Protein AF-A0A1M5UI03-F1 (afdb_monomer_lite)

pLDDT: mean 79.77, std 19.02, range [34.47, 97.5]

Sequence (204 aa):
MSVRKEIFGHLNEADQPGLLEVLQATGCNTVTHFERERIFEAIYEAARLNSRTTVSRMRCSDFLRMALPGGIPQKLDQTRALVEEGTPFSSLPTLDFSHDGQGKATVTSHEGRHRAKALIERYGDDAEMLVNVTSVSGGNGGAIRFDRQYDGSFDDLATRGQVLPTLLISQDGSERMRMPDSYLYPFLSKALQQEQEGRGPTLH

Structure (mmCIF, N/CA/C/O backbone):
data_AF-A0A1M5UI03-F1
#
_entry.id   AF-A0A1M5UI03-F1
#
loop_
_atom_site.group_PDB
_atom_site.id
_atom_site.type_symbol
_atom_site.label_atom_id
_atom_site.label_alt_id
_atom_site.label_comp_id
_atom_site.label_asym_id
_atom_site.label_entity_id
_atom_site.label_seq_id
_atom_site.pdbx_PDB_ins_code
_atom_site.Cartn_x
_atom_site.Cartn_y
_atom_site.Cartn_z
_atom_site.occupancy
_atom_site.B_iso_or_equiv
_atom_site.auth_seq_id
_atom_site.auth_comp_id
_atom_site.auth_asym_id
_atom_site.auth_atom_id
_atom_site.pdbx_PDB_model_num
ATOM 1 N N . MET A 1 1 ? 12.375 26.546 -14.711 1.00 39.91 1 MET A N 1
ATOM 2 C CA . MET A 1 1 ? 12.422 25.972 -13.345 1.00 39.91 1 MET A CA 1
ATOM 3 C C . MET A 1 1 ? 12.113 24.488 -13.469 1.00 39.91 1 MET A C 1
ATOM 5 O O . MET A 1 1 ? 11.375 24.135 -14.371 1.00 39.91 1 MET A O 1
ATOM 9 N N . SER A 1 2 ? 12.728 23.620 -12.663 1.00 40.69 2 SER A N 1
ATOM 10 C CA . SER A 1 2 ? 12.421 22.179 -12.686 1.00 40.69 2 SER A CA 1
ATOM 11 C C . SER A 1 2 ? 11.019 21.995 -12.081 1.00 40.69 2 SER A C 1
ATOM 13 O O . SER A 1 2 ? 10.786 22.534 -11.007 1.00 40.69 2 SER A O 1
ATOM 15 N N . VAL A 1 3 ? 10.111 21.266 -12.724 1.00 41.78 3 VAL A N 1
ATOM 16 C CA . VAL A 1 3 ? 8.849 20.753 -12.165 1.00 41.78 3 VAL A CA 1
ATOM 17 C C . VAL A 1 3 ? 9.079 20.001 -10.851 1.00 41.78 3 VAL A C 1
ATOM 19 O O . VAL A 1 3 ? 8.271 20.095 -9.935 1.00 41.78 3 VAL A O 1
ATOM 22 N N . ARG A 1 4 ? 10.240 19.357 -10.660 1.00 43.38 4 ARG A N 1
ATOM 23 C CA . ARG A 1 4 ? 10.652 18.904 -9.318 1.00 43.38 4 ARG A CA 1
ATOM 24 C C . ARG A 1 4 ? 10.762 20.045 -8.315 1.00 43.38 4 ARG A C 1
ATOM 26 O O . ARG A 1 4 ? 10.389 19.881 -7.170 1.00 43.38 4 ARG A O 1
ATOM 33 N N . LYS A 1 5 ? 11.262 21.206 -8.714 1.00 42.91 5 LYS A N 1
ATOM 34 C CA . LYS A 1 5 ? 11.319 22.400 -7.864 1.00 42.91 5 LYS A CA 1
ATOM 35 C C . LYS A 1 5 ? 9.944 23.044 -7.661 1.00 42.91 5 LYS A C 1
ATOM 37 O O . LYS A 1 5 ? 9.808 23.761 -6.690 1.00 42.91 5 LYS A O 1
ATOM 42 N N . GLU A 1 6 ? 8.945 22.787 -8.504 1.00 44.25 6 GLU A N 1
ATOM 43 C CA . GLU A 1 6 ? 7.544 23.146 -8.218 1.00 44.25 6 GLU A CA 1
ATOM 44 C C . GLU A 1 6 ? 6.922 22.135 -7.250 1.00 44.25 6 GLU A C 1
ATOM 46 O O . GLU A 1 6 ? 6.530 22.509 -6.155 1.00 44.25 6 GLU A O 1
ATOM 51 N N . ILE A 1 7 ? 6.948 20.835 -7.558 1.00 47.72 7 ILE A N 1
ATOM 52 C CA . ILE A 1 7 ? 6.379 19.786 -6.694 1.00 47.72 7 ILE A CA 1
ATOM 53 C C . ILE A 1 7 ? 7.055 19.762 -5.315 1.00 47.72 7 ILE A C 1
ATOM 55 O O . ILE A 1 7 ? 6.369 19.694 -4.305 1.00 47.72 7 ILE A O 1
ATOM 59 N N . PHE A 1 8 ? 8.387 19.863 -5.250 1.00 46.44 8 PHE A N 1
ATOM 60 C CA . PHE A 1 8 ? 9.139 19.884 -3.991 1.00 46.44 8 PHE A CA 1
ATOM 61 C C . PHE A 1 8 ? 9.354 21.289 -3.418 1.00 46.44 8 PHE A C 1
ATOM 63 O O . PHE A 1 8 ? 9.527 21.416 -2.210 1.00 46.44 8 PHE A O 1
ATOM 70 N N . GLY A 1 9 ? 9.327 22.347 -4.233 1.00 42.22 9 GLY A N 1
ATOM 71 C CA . GLY A 1 9 ? 9.344 23.726 -3.724 1.00 42.22 9 GLY A CA 1
ATOM 72 C C . GLY A 1 9 ? 8.010 24.152 -3.121 1.00 42.22 9 GLY A C 1
ATOM 73 O O . GLY A 1 9 ? 7.998 25.082 -2.333 1.00 42.22 9 GLY A O 1
ATOM 74 N N . HIS A 1 10 ? 6.920 23.438 -3.418 1.00 43.34 10 HIS A N 1
ATOM 75 C CA . HIS A 1 10 ? 5.656 23.519 -2.680 1.00 43.34 10 HIS A CA 1
ATOM 76 C C . HIS A 1 10 ? 5.600 22.596 -1.449 1.00 43.34 10 HIS A C 1
ATOM 78 O O . HIS A 1 10 ? 4.655 22.691 -0.674 1.00 43.34 10 HIS A O 1
ATOM 84 N N . LEU A 1 11 ? 6.579 21.700 -1.252 1.00 44.75 11 LEU A N 1
ATOM 85 C CA . LEU A 1 11 ? 6.665 20.826 -0.068 1.00 44.75 11 LEU A CA 1
ATOM 86 C C . LEU A 1 11 ? 7.586 21.382 1.027 1.00 44.75 11 LEU A C 1
ATOM 88 O O . LEU A 1 11 ? 7.520 20.918 2.162 1.00 44.75 11 LEU A O 1
ATOM 92 N N . ASN A 1 12 ? 8.419 22.373 0.706 1.00 43.78 12 ASN A N 1
ATOM 93 C CA . ASN A 1 12 ? 9.138 23.170 1.692 1.00 43.78 12 ASN A CA 1
ATOM 94 C C . ASN A 1 12 ? 8.397 24.493 1.910 1.00 43.78 12 ASN A C 1
ATOM 96 O O . ASN A 1 12 ? 8.021 25.143 0.945 1.00 43.78 12 ASN A O 1
ATOM 100 N N . GLU A 1 13 ? 8.287 24.885 3.180 1.00 38.09 13 GLU A N 1
ATOM 101 C CA . GLU A 1 13 ? 7.736 26.149 3.698 1.00 38.09 13 GLU A CA 1
ATOM 102 C C . GLU A 1 13 ? 6.227 26.154 3.991 1.00 38.09 13 GLU A C 1
ATOM 104 O O . GLU A 1 13 ? 5.396 26.532 3.178 1.00 38.09 13 GLU A O 1
ATOM 109 N N . ALA A 1 14 ? 5.918 25.752 5.229 1.00 36.31 14 ALA A N 1
ATOM 110 C CA . ALA A 1 14 ? 5.079 26.460 6.207 1.00 36.31 14 ALA A CA 1
ATOM 111 C C . ALA A 1 14 ? 3.620 26.865 5.887 1.00 36.31 14 ALA A C 1
ATOM 113 O O . ALA A 1 14 ? 2.916 27.196 6.831 1.00 36.31 14 ALA A O 1
ATOM 114 N N . ASP A 1 15 ? 3.119 26.764 4.657 1.00 44.75 15 ASP A N 1
ATOM 115 C CA . ASP A 1 15 ? 1.736 27.102 4.298 1.00 44.75 15 ASP A CA 1
ATOM 116 C C . ASP A 1 15 ? 1.280 26.312 3.059 1.00 44.75 15 ASP A C 1
ATOM 118 O O . ASP A 1 15 ? 1.482 26.718 1.917 1.00 44.75 15 ASP A O 1
ATOM 122 N N . GLN A 1 16 ? 0.620 25.168 3.263 1.00 44.94 16 GLN A N 1
ATOM 123 C CA . GLN A 1 16 ? -0.150 24.509 2.199 1.00 44.94 16 GLN A CA 1
ATOM 124 C C . GLN A 1 16 ? -1.453 23.921 2.763 1.00 44.94 16 GLN A C 1
ATOM 126 O O . GLN A 1 16 ? -1.442 22.837 3.359 1.00 44.94 16 GLN A O 1
ATOM 131 N N . PRO A 1 17 ? -2.591 24.589 2.528 1.00 40.88 17 PRO A N 1
ATOM 132 C CA . PRO A 1 17 ? -3.921 23.982 2.573 1.00 40.88 17 PRO A CA 1
ATOM 133 C C . PRO A 1 17 ? -4.128 22.886 1.498 1.00 40.88 17 PRO A C 1
ATOM 135 O O . PRO A 1 17 ? -4.922 21.976 1.693 1.00 40.88 17 PRO A O 1
ATOM 138 N N . GLY A 1 18 ? -3.345 22.853 0.410 1.00 46.44 18 GLY A N 1
ATOM 139 C CA . GLY A 1 18 ? -3.709 22.107 -0.805 1.00 46.44 18 GLY A CA 1
ATOM 140 C C . GLY A 1 18 ? -3.628 20.571 -0.785 1.00 46.44 18 GLY A C 1
ATOM 141 O O . GLY A 1 18 ? -4.500 19.928 -1.352 1.00 46.44 18 GLY A O 1
ATOM 142 N N . LEU A 1 19 ? -2.620 19.926 -0.182 1.00 51.31 19 LEU A N 1
ATOM 143 C CA . LEU A 1 19 ? -2.462 18.464 -0.350 1.00 51.31 19 LEU A CA 1
ATOM 144 C C . LEU A 1 19 ? -3.449 17.654 0.501 1.00 51.31 19 LEU A C 1
ATOM 146 O O . LEU A 1 19 ? -4.006 16.668 0.026 1.00 51.31 19 LEU A O 1
ATOM 150 N N . LEU A 1 20 ? -3.685 18.082 1.745 1.00 52.19 20 LEU A N 1
ATOM 151 C CA . LEU A 1 20 ? -4.685 17.454 2.610 1.00 52.19 20 LEU A CA 1
ATOM 152 C C . LEU A 1 20 ? -6.095 17.721 2.066 1.00 52.19 20 LEU A C 1
ATOM 154 O O . LEU A 1 20 ? -6.899 16.798 2.035 1.00 52.19 20 LEU A O 1
ATOM 158 N N . GLU A 1 21 ? -6.357 18.928 1.549 1.00 55.50 21 GLU A N 1
ATOM 159 C CA . GLU A 1 21 ? -7.601 19.253 0.844 1.00 55.50 21 GLU A CA 1
ATOM 160 C C . GLU A 1 21 ? -7.758 18.444 -0.444 1.00 55.50 21 GLU A C 1
ATOM 162 O O . GLU A 1 21 ? -8.851 17.972 -0.702 1.00 55.50 21 GLU A O 1
ATOM 167 N N . VAL A 1 22 ? -6.698 18.186 -1.219 1.00 52.53 22 VAL A N 1
ATOM 168 C CA . VAL A 1 22 ? -6.747 17.291 -2.392 1.00 52.53 22 VAL A CA 1
ATOM 169 C C . VAL A 1 22 ? -7.015 15.844 -1.970 1.00 52.53 22 VAL A C 1
ATOM 171 O O . VAL A 1 22 ? -7.795 15.155 -2.621 1.00 52.53 22 VAL A O 1
ATOM 174 N N . LEU A 1 23 ? -6.420 15.364 -0.876 1.00 54.69 23 LEU A N 1
ATOM 175 C CA . LEU A 1 23 ? -6.654 14.011 -0.350 1.00 54.69 23 LEU A CA 1
ATOM 176 C C . LEU A 1 23 ? -8.059 13.842 0.250 1.00 54.69 23 LEU A C 1
ATOM 178 O O . LEU A 1 23 ? -8.673 12.784 0.115 1.00 54.69 23 LEU A O 1
ATOM 182 N N . GLN A 1 24 ? -8.585 14.886 0.887 1.00 58.16 24 GLN A N 1
ATOM 183 C CA . GLN A 1 24 ? -9.964 14.938 1.366 1.00 58.16 24 GLN A CA 1
ATOM 184 C C . GLN A 1 24 ? -10.947 15.100 0.199 1.00 58.16 24 GLN A C 1
ATOM 186 O O . GLN A 1 24 ? -11.972 14.424 0.171 1.00 58.16 24 GLN A O 1
ATOM 191 N N . ALA A 1 25 ? -10.613 15.917 -0.804 1.00 50.41 25 ALA A N 1
ATOM 192 C CA . ALA A 1 25 ? -11.423 16.158 -1.997 1.00 50.41 25 ALA A CA 1
ATOM 193 C C . ALA A 1 25 ? -11.484 14.945 -2.926 1.00 50.41 25 ALA A C 1
ATOM 195 O O . ALA A 1 25 ? -12.463 14.796 -3.654 1.00 50.41 25 ALA A O 1
ATOM 196 N N . THR A 1 26 ? -10.500 14.038 -2.887 1.00 51.81 26 THR A N 1
ATOM 197 C CA . THR A 1 26 ? -10.654 12.745 -3.562 1.00 51.81 26 THR A CA 1
ATOM 198 C C . THR A 1 26 ? -11.586 11.797 -2.812 1.00 51.81 26 THR A C 1
ATOM 200 O O . THR A 1 26 ? -12.022 10.811 -3.401 1.00 51.81 26 THR A O 1
ATOM 203 N N . GLY A 1 27 ? -11.974 12.088 -1.567 1.00 59.12 27 GLY A N 1
ATOM 204 C CA . GLY A 1 27 ? -12.987 11.335 -0.822 1.00 59.12 27 GLY A CA 1
ATOM 205 C C . GLY A 1 27 ? -12.440 10.176 0.012 1.00 59.12 27 GLY A C 1
ATOM 206 O O . GLY A 1 27 ? -13.202 9.274 0.347 1.00 59.12 27 GLY A O 1
ATOM 207 N N . CYS A 1 28 ? -11.140 10.163 0.334 1.00 68.25 28 CYS A N 1
ATOM 208 C CA . CYS A 1 28 ? -10.568 9.177 1.256 1.00 68.25 28 CYS A CA 1
ATOM 209 C C . CYS A 1 28 ? -11.038 9.485 2.688 1.00 68.25 28 CYS A C 1
ATOM 211 O O . CYS A 1 28 ? -10.446 10.300 3.399 1.00 68.25 28 CYS A O 1
ATOM 213 N N . ASN A 1 29 ? -12.145 8.864 3.093 1.00 69.69 29 ASN A N 1
ATOM 214 C CA . ASN A 1 29 ? -12.862 9.167 4.333 1.00 69.69 29 ASN A CA 1
ATOM 215 C C . ASN A 1 29 ? -12.065 8.880 5.616 1.00 69.69 29 ASN A C 1
ATOM 217 O O . ASN A 1 29 ? -12.398 9.442 6.657 1.00 69.69 29 ASN A O 1
ATOM 221 N N . THR A 1 30 ? -11.005 8.066 5.561 1.00 82.81 30 THR A N 1
ATOM 222 C C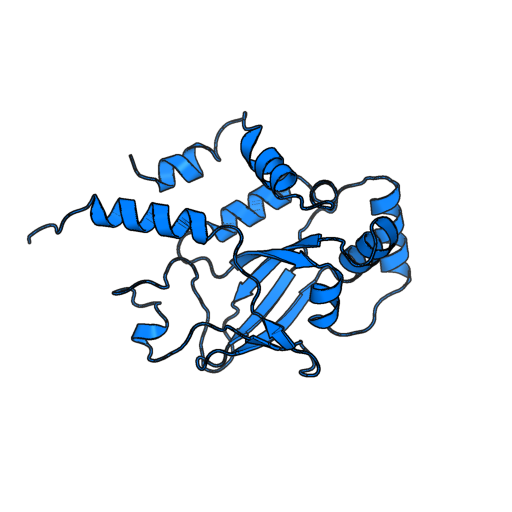A . THR A 1 30 ? -10.179 7.766 6.740 1.00 82.81 30 THR A CA 1
ATOM 223 C C . THR A 1 30 ? -8.852 8.520 6.781 1.00 82.81 30 THR A C 1
ATOM 225 O O . THR A 1 30 ? -8.050 8.257 7.674 1.00 82.81 30 THR A O 1
ATOM 228 N N . VAL A 1 31 ? -8.570 9.436 5.846 1.00 81.44 31 VAL A N 1
ATOM 229 C CA . VAL A 1 31 ? -7.261 10.118 5.793 1.00 81.44 31 VAL A CA 1
ATOM 230 C C . VAL A 1 31 ? -6.943 10.886 7.081 1.00 81.44 31 VAL A C 1
ATOM 232 O O . VAL A 1 31 ? -5.789 10.966 7.484 1.00 81.44 31 VAL A O 1
ATOM 235 N N . THR A 1 32 ? -7.967 11.382 7.778 1.00 84.88 32 THR A N 1
ATOM 236 C CA . THR A 1 32 ? -7.831 12.105 9.051 1.00 84.88 32 THR A CA 1
ATOM 237 C C . THR A 1 32 ? -7.414 11.217 10.224 1.00 84.88 32 THR A C 1
ATOM 239 O O . THR A 1 32 ? -7.044 11.741 11.267 1.00 84.88 32 THR A O 1
ATOM 242 N N . HIS A 1 33 ? -7.456 9.889 10.068 1.00 90.88 33 HIS A N 1
ATOM 243 C CA . HIS A 1 33 ? -6.962 8.933 11.066 1.00 90.88 33 HIS A CA 1
ATOM 244 C C . HIS A 1 33 ? -5.456 8.715 10.989 1.00 90.88 33 HIS A C 1
ATOM 246 O O . HIS A 1 33 ? -4.938 7.864 11.697 1.00 90.88 33 HIS A O 1
ATOM 252 N N . PHE A 1 34 ? -4.731 9.445 10.148 1.00 91.44 34 PHE A N 1
ATOM 253 C CA . PHE A 1 34 ? -3.278 9.358 10.061 1.00 91.44 34 PHE A CA 1
ATOM 254 C C . PHE A 1 34 ? -2.662 10.716 10.371 1.00 91.44 34 PHE A C 1
ATOM 256 O O . PHE A 1 34 ? -3.178 11.750 9.944 1.00 91.44 34 PHE A O 1
ATOM 263 N N . GLU A 1 35 ? -1.557 10.710 11.116 1.00 90.38 35 GLU A N 1
ATOM 264 C CA . GLU A 1 35 ? -0.769 11.914 11.371 1.00 90.38 35 GLU A CA 1
ATOM 265 C C . GLU A 1 35 ? -0.434 12.606 10.045 1.00 90.38 35 GLU A C 1
ATOM 267 O O . GLU A 1 35 ? 0.031 11.982 9.082 1.00 90.38 35 GLU A O 1
ATOM 272 N N . ARG A 1 36 ? -0.661 13.921 10.000 1.00 83.06 36 ARG A N 1
ATOM 273 C CA . ARG A 1 36 ? -0.454 14.721 8.793 1.00 83.06 36 ARG A CA 1
ATOM 274 C C . ARG A 1 36 ? 0.999 14.639 8.328 1.00 83.06 36 ARG A C 1
ATOM 276 O O . ARG A 1 36 ? 1.231 14.473 7.131 1.00 83.06 36 ARG A O 1
ATOM 283 N N . GLU A 1 37 ? 1.963 14.694 9.250 1.00 82.50 37 GLU A N 1
ATOM 284 C CA . GLU A 1 37 ? 3.385 14.548 8.924 1.00 82.50 37 GLU A CA 1
ATOM 285 C C . GLU A 1 37 ? 3.675 13.209 8.238 1.00 82.50 37 GLU A C 1
ATOM 287 O O . GLU A 1 37 ? 4.413 13.172 7.260 1.00 82.50 37 GLU A O 1
ATOM 292 N N . ARG A 1 38 ? 3.035 12.116 8.670 1.00 87.19 38 ARG A N 1
ATOM 293 C CA . ARG A 1 38 ? 3.262 10.770 8.112 1.00 87.19 38 ARG A CA 1
ATOM 294 C C . ARG A 1 38 ? 2.735 10.619 6.699 1.00 87.19 38 ARG A C 1
ATOM 296 O O . ARG A 1 38 ? 3.353 9.942 5.879 1.00 87.19 38 ARG A O 1
ATOM 303 N N . ILE A 1 39 ? 1.619 11.273 6.396 1.00 84.75 39 ILE A N 1
ATOM 304 C CA . ILE A 1 39 ? 1.106 11.354 5.027 1.00 84.75 39 ILE A CA 1
ATOM 305 C C . ILE A 1 39 ? 2.106 12.106 4.142 1.00 84.75 39 ILE A C 1
ATOM 307 O O . ILE A 1 39 ? 2.427 11.641 3.048 1.00 84.75 39 ILE A O 1
ATOM 311 N N . PHE A 1 40 ? 2.630 13.241 4.613 1.00 79.06 40 PHE A N 1
ATOM 312 C CA . PHE A 1 40 ? 3.622 14.010 3.862 1.00 79.06 40 PHE A CA 1
ATOM 313 C C . PHE A 1 40 ? 4.924 13.243 3.655 1.00 79.06 40 PHE A C 1
ATOM 315 O O . PHE A 1 40 ? 5.422 13.216 2.534 1.00 79.06 40 PHE A O 1
ATOM 322 N N . GLU A 1 41 ? 5.447 12.590 4.690 1.00 83.56 41 GLU A N 1
ATOM 323 C CA . GLU A 1 41 ? 6.639 11.745 4.596 1.00 83.56 41 GLU A CA 1
ATOM 324 C C . GLU A 1 41 ? 6.450 10.641 3.551 1.00 83.56 41 GLU A C 1
ATOM 326 O O . GLU A 1 41 ? 7.300 10.462 2.682 1.00 83.56 41 GLU A O 1
ATOM 331 N N . ALA A 1 42 ? 5.310 9.947 3.571 1.00 87.75 42 ALA A N 1
ATOM 332 C CA . ALA A 1 42 ? 5.004 8.899 2.602 1.00 87.75 42 ALA A CA 1
ATOM 333 C C . ALA A 1 42 ? 4.956 9.424 1.161 1.00 87.75 42 ALA A C 1
ATOM 335 O O . ALA A 1 42 ? 5.513 8.812 0.247 1.00 87.75 42 ALA A O 1
ATOM 336 N N . ILE A 1 43 ? 4.319 10.577 0.952 1.00 82.75 43 ILE A N 1
ATOM 337 C CA . ILE A 1 43 ? 4.235 11.213 -0.365 1.00 82.75 43 ILE A CA 1
ATOM 338 C C . ILE A 1 43 ? 5.610 11.685 -0.831 1.00 82.75 43 ILE A C 1
ATOM 340 O O . ILE A 1 43 ? 5.977 11.464 -1.987 1.00 82.75 43 ILE A O 1
ATOM 344 N N . TYR A 1 44 ? 6.382 12.293 0.067 1.00 79.50 44 TYR A N 1
ATOM 345 C CA . TYR A 1 44 ? 7.739 12.736 -0.206 1.00 79.50 44 TYR A CA 1
ATOM 346 C C . TYR A 1 44 ? 8.617 11.558 -0.631 1.00 79.50 44 TYR A C 1
ATOM 348 O O . TYR A 1 44 ? 9.221 11.613 -1.701 1.00 79.50 44 TYR A O 1
ATOM 356 N N . GLU A 1 45 ? 8.633 10.470 0.143 1.00 83.75 45 GLU A N 1
ATOM 357 C CA . GLU A 1 45 ? 9.408 9.259 -0.150 1.00 83.75 45 GLU A CA 1
ATOM 358 C C . GLU A 1 45 ? 8.982 8.591 -1.463 1.00 83.75 45 GLU A C 1
ATOM 360 O O . GLU A 1 45 ? 9.831 8.181 -2.260 1.00 83.75 45 GLU A O 1
ATOM 365 N N . ALA A 1 46 ? 7.684 8.538 -1.757 1.00 85.19 46 ALA A N 1
ATOM 366 C CA . ALA A 1 46 ? 7.189 8.022 -3.031 1.00 85.19 46 ALA A CA 1
ATOM 367 C C . ALA A 1 46 ? 7.583 8.899 -4.236 1.00 85.19 46 ALA A C 1
ATOM 369 O O . ALA A 1 46 ? 7.781 8.394 -5.344 1.00 85.19 46 ALA A O 1
ATOM 370 N N . ALA A 1 47 ? 7.737 10.208 -4.031 1.00 77.25 47 ALA A N 1
ATOM 371 C CA . ALA A 1 47 ? 8.169 11.142 -5.066 1.00 77.25 47 ALA A CA 1
ATOM 372 C C . ALA A 1 47 ? 9.697 11.166 -5.274 1.00 77.25 47 ALA A C 1
ATOM 374 O O . ALA A 1 47 ? 10.174 11.760 -6.250 1.00 77.25 47 ALA A O 1
ATOM 375 N N . ARG A 1 48 ? 10.487 10.545 -4.384 1.00 79.19 48 ARG A N 1
ATOM 376 C CA . ARG A 1 48 ? 11.952 10.525 -4.509 1.00 79.19 48 ARG A CA 1
ATOM 377 C C . ARG A 1 48 ? 12.403 9.809 -5.777 1.00 79.19 48 ARG A C 1
ATOM 379 O O . ARG A 1 48 ? 11.801 8.849 -6.251 1.00 79.19 48 ARG A O 1
ATOM 386 N N . LEU A 1 49 ? 13.540 10.274 -6.289 1.00 77.19 49 LEU A N 1
ATOM 387 C CA . LEU A 1 49 ? 14.259 9.621 -7.375 1.00 77.19 49 LEU A CA 1
ATOM 388 C C . LEU A 1 49 ? 14.541 8.158 -7.051 1.00 77.19 49 LEU A C 1
ATOM 390 O O . LEU A 1 49 ? 15.102 7.863 -5.994 1.00 77.19 49 LEU A O 1
ATOM 394 N N . ASN A 1 50 ? 14.268 7.277 -8.010 1.00 82.12 50 ASN A N 1
ATOM 395 C CA . ASN A 1 50 ? 14.485 5.838 -7.890 1.00 82.12 50 ASN A CA 1
ATOM 396 C C . ASN A 1 50 ? 13.685 5.201 -6.740 1.00 82.12 50 ASN A C 1
ATOM 398 O O . ASN A 1 50 ? 14.111 4.170 -6.204 1.00 82.12 50 ASN A O 1
ATOM 402 N N . SER A 1 51 ? 12.564 5.811 -6.337 1.00 87.56 51 SER A N 1
ATOM 403 C CA . SER A 1 51 ? 11.741 5.269 -5.263 1.00 87.56 51 SER A CA 1
ATOM 404 C C . SER A 1 51 ? 11.134 3.934 -5.677 1.00 87.56 51 SER A C 1
ATOM 406 O O . SER A 1 51 ? 10.641 3.743 -6.794 1.00 87.56 51 SER A O 1
ATOM 408 N N . ARG A 1 52 ? 11.198 2.988 -4.745 1.00 92.19 52 ARG A N 1
ATOM 409 C CA . ARG A 1 52 ? 10.561 1.673 -4.853 1.00 92.19 52 ARG A CA 1
ATOM 410 C C . ARG A 1 52 ? 9.210 1.630 -4.163 1.00 92.19 52 ARG A C 1
ATOM 412 O O . ARG A 1 52 ? 8.559 0.591 -4.167 1.00 92.19 52 ARG A O 1
ATOM 419 N N . THR A 1 53 ? 8.813 2.735 -3.552 1.00 92.69 53 THR A N 1
ATOM 420 C CA . THR A 1 53 ? 7.575 2.853 -2.803 1.00 92.69 53 THR A CA 1
ATOM 421 C C . THR A 1 53 ? 6.672 3.828 -3.519 1.00 92.69 53 THR A C 1
ATOM 423 O O . THR A 1 53 ? 7.110 4.834 -4.071 1.00 92.69 53 THR A O 1
ATOM 426 N N . THR A 1 54 ? 5.387 3.528 -3.497 1.00 91.00 54 THR A N 1
ATOM 427 C CA . THR A 1 54 ? 4.348 4.454 -3.901 1.00 91.00 54 THR A CA 1
ATOM 428 C C . THR A 1 54 ? 3.275 4.544 -2.835 1.00 91.00 54 THR A C 1
ATOM 430 O O . THR A 1 54 ? 3.176 3.671 -1.978 1.00 91.00 54 THR A O 1
ATOM 433 N N . VAL A 1 55 ? 2.448 5.581 -2.906 1.00 90.56 55 VAL A N 1
ATOM 434 C CA . VAL A 1 55 ? 1.244 5.686 -2.084 1.00 90.56 55 VAL A CA 1
ATOM 435 C C . VAL A 1 55 ? 0.056 5.329 -2.960 1.00 90.56 55 VAL A C 1
ATOM 437 O O . VAL A 1 55 ? -0.120 5.908 -4.032 1.00 90.56 55 VAL A O 1
ATOM 440 N N . SER A 1 56 ? -0.745 4.368 -2.517 1.00 91.00 56 SER A N 1
ATOM 441 C CA . SER A 1 56 ? -1.991 3.975 -3.176 1.00 91.00 56 SER A CA 1
ATOM 442 C C . SER A 1 56 ? -3.165 4.205 -2.240 1.00 91.00 56 SER A C 1
ATOM 444 O O . SER A 1 56 ? -3.036 4.058 -1.026 1.00 91.00 56 SER A O 1
ATOM 446 N N . ARG A 1 57 ? -4.327 4.527 -2.802 1.00 89.94 57 ARG A N 1
ATOM 447 C CA . ARG A 1 57 ? -5.593 4.461 -2.071 1.00 89.94 57 ARG A CA 1
ATOM 448 C C . ARG A 1 57 ? -6.180 3.069 -2.243 1.00 89.94 57 ARG A C 1
ATOM 450 O O . ARG A 1 57 ? -6.205 2.550 -3.356 1.00 89.94 57 ARG A O 1
ATOM 457 N N . MET A 1 58 ? -6.629 2.468 -1.150 1.00 91.75 58 MET A N 1
ATOM 458 C CA . MET A 1 58 ? -7.136 1.101 -1.148 1.00 91.75 58 MET A CA 1
ATOM 459 C C . MET A 1 58 ? -8.297 0.966 -0.166 1.00 91.75 58 MET A C 1
ATOM 461 O O . MET A 1 58 ? -8.249 1.525 0.933 1.00 91.75 58 MET A O 1
ATOM 465 N N . ARG A 1 59 ? -9.317 0.182 -0.531 1.00 94.38 59 ARG A N 1
ATOM 466 C CA . ARG A 1 59 ? -10.350 -0.241 0.420 1.00 94.38 59 ARG A CA 1
ATOM 467 C C . ARG A 1 59 ? -9.707 -1.043 1.543 1.00 94.38 59 ARG A C 1
ATOM 469 O O . ARG A 1 59 ? -8.866 -1.909 1.301 1.00 94.38 59 ARG A O 1
ATOM 476 N N . CYS A 1 60 ? -10.131 -0.799 2.774 1.00 95.88 60 CYS A N 1
ATOM 477 C CA . CYS A 1 60 ? -9.650 -1.542 3.933 1.00 95.88 60 CYS A CA 1
ATOM 478 C C . CYS A 1 60 ? -9.907 -3.048 3.761 1.00 95.88 60 CYS A C 1
ATOM 480 O O . CYS A 1 60 ? -9.055 -3.860 4.110 1.00 95.88 60 CYS A O 1
ATOM 482 N N . SER A 1 61 ? -11.041 -3.426 3.166 1.00 95.88 61 SER A N 1
ATOM 483 C CA . SER A 1 61 ? -11.392 -4.815 2.852 1.00 95.88 61 SER A CA 1
ATOM 484 C C . SER A 1 61 ? -10.442 -5.453 1.829 1.00 95.88 61 SER A C 1
ATOM 486 O O . SER A 1 61 ? -9.981 -6.573 2.050 1.00 95.88 61 SER A O 1
ATOM 488 N N . ASP A 1 62 ? -10.061 -4.736 0.768 1.00 96.56 62 ASP A N 1
ATOM 489 C CA . ASP A 1 62 ? -9.076 -5.214 -0.215 1.00 96.56 62 ASP A CA 1
ATOM 490 C C . ASP A 1 62 ? -7.686 -5.391 0.409 1.00 96.56 62 ASP A C 1
ATOM 492 O O . ASP A 1 62 ? -7.033 -6.415 0.198 1.00 96.56 62 ASP A O 1
ATOM 496 N N . PHE A 1 63 ? -7.260 -4.451 1.259 1.00 97.00 63 PHE A N 1
ATOM 497 C CA . PHE A 1 63 ? -6.016 -4.591 2.019 1.00 97.00 63 PHE A CA 1
ATOM 498 C C . PHE A 1 63 ? -6.032 -5.852 2.893 1.00 97.00 63 PHE A C 1
ATOM 500 O O . PHE A 1 63 ? -5.068 -6.619 2.910 1.00 97.00 63 PHE A O 1
ATOM 507 N N . LEU A 1 64 ? -7.137 -6.092 3.608 1.00 96.56 64 LEU A N 1
ATOM 508 C CA . LEU A 1 64 ? -7.284 -7.266 4.469 1.00 96.56 64 LEU A CA 1
ATOM 509 C C . LEU A 1 64 ? -7.267 -8.582 3.687 1.00 96.56 64 LEU A C 1
ATOM 511 O O . LEU A 1 64 ? -6.753 -9.561 4.221 1.00 96.56 64 LEU A O 1
ATOM 515 N N . ARG A 1 65 ? -7.779 -8.610 2.449 1.00 95.81 65 ARG A N 1
ATOM 516 C CA . ARG A 1 65 ? -7.694 -9.786 1.560 1.00 95.81 65 ARG A CA 1
ATOM 517 C C . ARG A 1 65 ? -6.261 -10.097 1.132 1.00 95.81 65 ARG A C 1
ATOM 519 O O . ARG A 1 65 ? -5.935 -11.252 0.885 1.00 95.81 65 ARG A O 1
ATOM 526 N N . MET A 1 66 ? -5.414 -9.077 1.010 1.00 97.12 66 MET A N 1
ATOM 527 C CA . MET A 1 66 ? -4.013 -9.221 0.595 1.00 97.12 66 MET A CA 1
ATOM 528 C C . MET A 1 66 ? -3.066 -9.592 1.737 1.00 97.12 66 MET A C 1
ATOM 530 O O . MET A 1 66 ? -2.041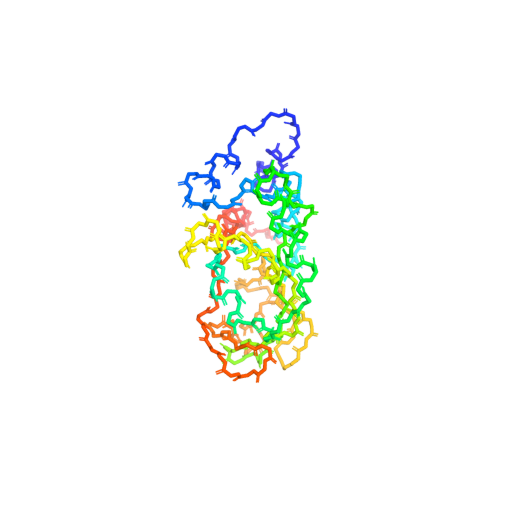 -10.243 1.508 1.00 97.12 66 MET A O 1
ATOM 534 N N . ALA A 1 67 ? -3.417 -9.199 2.957 1.00 93.75 67 ALA A N 1
ATOM 535 C CA . ALA A 1 67 ? -2.710 -9.536 4.183 1.00 93.75 67 ALA A CA 1
ATOM 536 C C . ALA A 1 67 ? -2.942 -10.995 4.618 1.00 93.75 67 ALA A C 1
ATOM 538 O O . ALA A 1 67 ? -3.987 -11.581 4.347 1.00 93.75 67 ALA A O 1
ATOM 539 N N . LEU A 1 68 ? -2.003 -11.570 5.380 1.00 91.00 68 LEU A N 1
ATOM 540 C CA . LEU A 1 68 ? -2.255 -12.857 6.039 1.00 91.00 68 LEU A CA 1
ATOM 541 C C . LEU A 1 68 ? -3.416 -12.748 7.044 1.00 91.00 68 LEU A C 1
ATOM 543 O O . LEU A 1 68 ? -3.492 -11.778 7.820 1.00 91.00 68 LEU A O 1
ATOM 547 N N . PRO A 1 69 ? -4.278 -13.778 7.112 1.00 84.88 69 PRO A N 1
ATOM 548 C CA . PRO A 1 69 ? -5.373 -13.811 8.065 1.00 84.88 69 PRO A CA 1
ATOM 549 C C . PRO A 1 69 ? -4.873 -13.827 9.518 1.00 84.88 69 PRO A C 1
ATOM 551 O O . PRO A 1 69 ? -3.742 -14.196 9.833 1.00 84.88 69 PRO A O 1
ATOM 554 N N . GLY A 1 70 ? -5.758 -13.429 10.436 1.00 85.44 70 GLY A N 1
ATOM 555 C CA . GLY A 1 70 ? -5.554 -13.555 11.882 1.00 85.44 70 GLY A CA 1
ATOM 556 C C . GLY A 1 70 ? -5.559 -12.233 12.646 1.00 85.44 70 GLY A C 1
ATOM 557 O O . GLY A 1 70 ? -6.115 -11.220 12.201 1.00 85.44 70 GLY A O 1
ATOM 558 N N . GLY A 1 71 ? -4.963 -12.260 13.839 1.00 83.56 71 GLY A N 1
ATOM 559 C CA . GLY A 1 71 ? -4.616 -11.079 14.615 1.00 83.56 71 GLY A CA 1
ATOM 560 C C . GLY A 1 71 ? -4.627 -11.229 16.120 1.00 83.56 71 GLY A C 1
ATOM 561 O O . GLY A 1 71 ? -5.081 -12.226 16.656 1.00 83.56 71 GLY A O 1
ATOM 562 N N . ILE A 1 72 ? -4.073 -10.214 16.783 1.00 88.75 72 ILE A N 1
ATOM 563 C CA . ILE A 1 72 ? -3.993 -10.141 18.243 1.00 88.75 72 ILE A CA 1
ATOM 564 C C . ILE A 1 72 ? -5.177 -9.292 18.723 1.00 88.75 72 ILE A C 1
ATOM 566 O O . ILE A 1 72 ? -5.174 -8.100 18.396 1.00 88.75 72 ILE A O 1
ATOM 570 N N . PRO A 1 73 ? -6.159 -9.859 19.454 1.00 90.19 73 PRO A N 1
ATOM 571 C CA . PRO A 1 73 ? -7.346 -9.133 19.915 1.00 90.19 73 PRO A CA 1
ATOM 572 C C . PRO A 1 73 ? -7.004 -7.867 20.703 1.00 90.19 73 PRO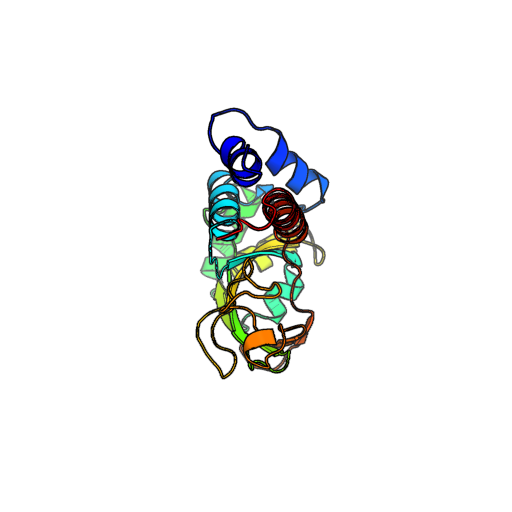 A C 1
ATOM 574 O O . PRO A 1 73 ? -7.471 -6.794 20.357 1.00 90.19 73 PRO A O 1
ATOM 577 N N . GLN A 1 74 ? -6.053 -7.954 21.636 1.00 92.19 74 GLN A N 1
ATOM 578 C CA . GLN A 1 74 ? -5.612 -6.805 22.435 1.00 92.19 74 GLN A CA 1
ATOM 579 C C . GLN A 1 74 ? -5.131 -5.617 21.582 1.00 92.19 74 GLN A C 1
ATOM 581 O O . GLN A 1 74 ? -5.432 -4.468 21.891 1.00 92.19 74 GLN A O 1
ATOM 586 N N . LYS A 1 75 ? -4.398 -5.877 20.489 1.00 90.69 75 LYS A N 1
ATOM 587 C CA . LYS A 1 75 ? -3.957 -4.813 19.573 1.00 90.69 75 LYS A CA 1
ATOM 588 C C . LYS A 1 75 ? -5.127 -4.219 18.791 1.00 90.69 75 LYS A C 1
ATOM 590 O O . LYS A 1 75 ? -5.082 -3.044 18.443 1.00 90.69 75 LYS A O 1
ATOM 595 N N . LEU A 1 76 ? -6.152 -5.022 18.496 1.00 93.94 76 LEU A N 1
ATOM 596 C CA . LEU A 1 76 ? -7.365 -4.526 17.854 1.00 93.94 76 LEU A CA 1
ATOM 597 C C . LEU A 1 76 ? -8.108 -3.577 18.793 1.00 93.94 76 LEU A C 1
ATOM 599 O O . LEU A 1 76 ? -8.428 -2.476 18.373 1.00 93.94 76 LEU A O 1
ATOM 603 N N . ASP A 1 77 ? -8.288 -3.959 20.056 1.00 94.75 77 ASP A N 1
ATOM 604 C CA . ASP A 1 77 ? -8.976 -3.132 21.054 1.00 94.75 77 ASP A CA 1
ATOM 605 C C . ASP A 1 77 ? -8.256 -1.799 21.290 1.00 94.75 77 ASP A C 1
ATOM 607 O O . ASP A 1 77 ? -8.885 -0.746 21.291 1.00 94.75 77 ASP A O 1
ATOM 611 N N . GLN A 1 78 ? -6.922 -1.819 21.374 1.00 93.94 78 GLN A N 1
ATOM 612 C CA . GLN A 1 78 ? -6.120 -0.591 21.427 1.00 93.94 78 GLN A CA 1
ATOM 613 C C . GLN A 1 78 ? -6.315 0.279 20.181 1.00 93.94 78 GLN A C 1
ATOM 615 O O . GLN A 1 78 ? -6.444 1.492 20.285 1.00 93.94 78 GLN A O 1
ATOM 620 N N . THR A 1 79 ? -6.352 -0.333 18.996 1.00 95.38 79 THR A N 1
ATOM 621 C CA . THR A 1 79 ? -6.540 0.406 17.741 1.00 95.38 79 THR A CA 1
ATOM 622 C C . THR A 1 79 ? -7.943 1.008 17.645 1.00 95.38 79 THR A C 1
ATOM 624 O O . THR A 1 79 ? -8.083 2.126 17.159 1.00 95.38 79 THR A O 1
ATOM 627 N N . ARG A 1 80 ? -8.973 0.302 18.128 1.00 95.62 80 ARG A N 1
ATOM 628 C CA . ARG A 1 80 ? -10.351 0.808 18.210 1.00 95.62 80 ARG A CA 1
ATOM 629 C C . ARG A 1 80 ? -10.434 2.049 19.085 1.00 95.62 80 ARG A C 1
ATOM 631 O O . ARG A 1 80 ? -10.970 3.050 18.626 1.00 95.62 80 ARG A O 1
ATOM 638 N N . ALA A 1 81 ? -9.833 2.007 20.275 1.00 95.31 81 ALA A N 1
ATOM 639 C CA . ALA A 1 81 ? -9.805 3.152 21.181 1.00 95.31 81 ALA A CA 1
ATOM 640 C C . ALA A 1 81 ? -9.210 4.397 20.502 1.00 95.31 81 ALA A C 1
ATOM 642 O O . ALA A 1 81 ? -9.810 5.463 20.554 1.00 95.31 81 ALA A O 1
ATOM 643 N N . LEU A 1 82 ? -8.104 4.249 19.758 1.00 95.50 82 LEU A N 1
ATOM 644 C CA . LEU A 1 82 ? -7.515 5.365 19.005 1.00 95.50 82 LEU A CA 1
ATOM 645 C C . LEU A 1 82 ? -8.484 5.950 17.962 1.00 95.50 82 LEU A C 1
ATOM 647 O O . LEU A 1 82 ? -8.614 7.168 17.866 1.00 95.50 82 LEU A O 1
ATOM 651 N N . VAL A 1 83 ? -9.191 5.100 17.210 1.00 94.50 83 VAL A N 1
ATOM 652 C CA . VAL A 1 83 ? -10.185 5.537 16.209 1.00 94.50 83 VAL A CA 1
ATOM 653 C C . VAL A 1 83 ? -11.373 6.246 16.866 1.00 94.50 83 VAL A C 1
ATOM 655 O O . VAL A 1 83 ? -11.866 7.237 16.327 1.00 94.50 83 VAL A O 1
ATOM 658 N N . GLU A 1 84 ? -11.842 5.749 18.010 1.00 93.38 84 GLU A N 1
ATOM 659 C CA . GLU A 1 84 ? -12.961 6.321 18.769 1.00 93.38 84 GLU A CA 1
ATOM 660 C C . GLU A 1 84 ? -12.606 7.672 19.397 1.00 93.38 84 GLU A C 1
ATOM 662 O O . GLU A 1 84 ? -13.398 8.611 19.329 1.00 93.38 84 GLU A O 1
ATOM 667 N N . GLU A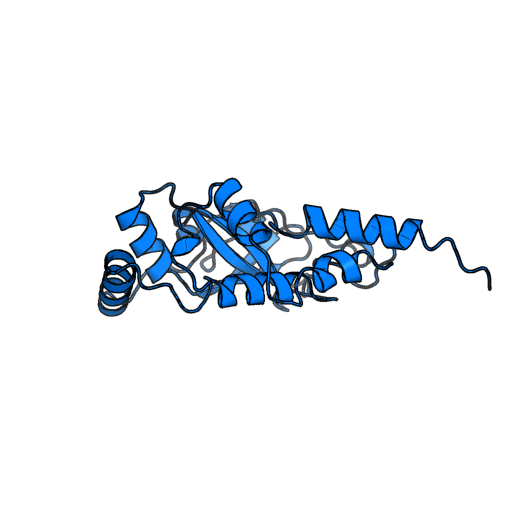 1 85 ? -11.399 7.788 19.948 1.00 93.88 85 GLU A N 1
ATOM 668 C CA . GLU A 1 85 ? -10.855 9.019 20.531 1.00 93.88 85 GLU A CA 1
ATOM 669 C C . GLU A 1 85 ? -10.472 10.059 19.466 1.00 93.88 85 GLU A C 1
ATOM 671 O O . GLU A 1 85 ? -10.232 11.222 19.791 1.00 93.88 85 GLU A O 1
ATOM 676 N N . GLY A 1 86 ? -10.421 9.660 18.190 1.00 92.06 86 GLY A N 1
ATOM 677 C CA . GLY A 1 86 ? -9.949 10.508 17.097 1.00 92.06 86 GLY A CA 1
ATOM 678 C C . GLY A 1 86 ? -8.440 10.757 17.143 1.00 92.06 86 GLY A C 1
ATOM 679 O O . GLY A 1 86 ? -7.966 11.739 16.571 1.00 92.06 86 GLY A O 1
ATOM 680 N N . THR A 1 87 ? -7.689 9.888 17.821 1.00 94.81 87 THR A N 1
ATOM 681 C CA . THR A 1 87 ? -6.230 9.948 17.907 1.00 94.81 87 THR A CA 1
ATOM 682 C C . THR A 1 87 ? -5.621 9.424 16.600 1.00 94.81 87 THR A C 1
ATOM 684 O O . THR A 1 87 ? -5.805 8.247 16.277 1.00 94.81 87 THR A O 1
ATOM 687 N N . PRO A 1 88 ? -4.874 10.246 15.837 1.00 92.38 88 PRO A N 1
ATOM 688 C CA . PRO A 1 88 ? -4.297 9.811 14.568 1.00 92.38 88 PRO A CA 1
ATOM 689 C C . PRO A 1 88 ? -3.227 8.724 14.738 1.00 92.38 88 PRO A C 1
ATOM 691 O O . PRO A 1 88 ? -2.449 8.719 15.691 1.00 92.38 88 PRO A O 1
ATOM 694 N N . PHE A 1 89 ? -3.142 7.814 13.771 1.00 95.56 89 PHE A N 1
ATOM 695 C CA . PHE A 1 89 ? -2.089 6.812 13.675 1.00 95.56 89 PHE A CA 1
ATOM 696 C C . PHE A 1 89 ? -0.766 7.437 13.224 1.00 95.56 89 PHE A C 1
ATOM 698 O O . PHE A 1 89 ? -0.712 8.169 12.234 1.00 95.56 89 PHE A O 1
ATOM 705 N N . SER A 1 90 ? 0.323 7.034 13.876 1.00 94.00 90 SER A N 1
ATOM 706 C CA . SER A 1 90 ? 1.682 7.532 13.625 1.00 94.00 90 SER A CA 1
ATOM 707 C C . SER A 1 90 ? 2.438 6.832 12.491 1.00 94.00 90 SER A C 1
ATOM 709 O O . SER A 1 90 ? 3.647 6.994 12.329 1.00 94.00 90 SER A O 1
ATOM 711 N N . SER A 1 91 ? 1.744 6.047 11.672 1.00 93.88 91 SER A N 1
ATOM 712 C CA . SER A 1 91 ? 2.295 5.430 10.464 1.00 93.88 91 SER A CA 1
ATOM 713 C C . SER A 1 91 ? 1.186 5.203 9.445 1.00 93.88 91 SER A C 1
ATOM 715 O O . SER A 1 91 ? 0.020 5.117 9.820 1.00 93.88 91 SER A O 1
ATOM 717 N N . LEU A 1 92 ? 1.521 5.034 8.164 1.00 94.56 92 LEU A N 1
ATOM 718 C CA . LEU A 1 92 ? 0.588 4.484 7.173 1.00 94.56 92 LEU A CA 1
ATOM 719 C C . LEU A 1 92 ? 0.658 2.944 7.156 1.00 94.56 92 LEU A C 1
ATOM 721 O O . LEU A 1 92 ? 1.672 2.370 7.557 1.00 94.56 92 LEU A O 1
ATOM 725 N N . PRO A 1 93 ? -0.414 2.245 6.753 1.00 96.69 93 PRO A N 1
ATOM 726 C CA . PRO A 1 93 ? -0.369 0.833 6.397 1.00 96.69 93 PRO A CA 1
ATOM 727 C C . PRO A 1 93 ? 0.643 0.581 5.278 1.00 96.69 93 PRO A C 1
ATOM 729 O O . PRO A 1 93 ? 0.880 1.451 4.435 1.00 96.69 93 PRO A O 1
ATOM 732 N N . THR A 1 94 ? 1.208 -0.621 5.245 1.00 97.38 94 THR A N 1
ATOM 733 C CA . THR A 1 94 ? 2.197 -1.022 4.241 1.00 97.38 94 THR A CA 1
ATOM 734 C C . THR A 1 94 ? 1.820 -2.341 3.575 1.00 97.38 94 THR A C 1
ATOM 736 O O . THR A 1 94 ? 1.282 -3.247 4.217 1.00 97.38 94 THR A O 1
ATOM 739 N N . LEU A 1 95 ? 2.124 -2.446 2.282 1.00 97.31 95 LEU A N 1
ATOM 740 C CA . LEU A 1 95 ? 2.144 -3.684 1.508 1.00 97.31 95 LEU A CA 1
ATOM 741 C C . LEU A 1 95 ? 3.459 -3.759 0.741 1.00 97.31 95 LEU A C 1
ATOM 743 O O . LEU A 1 95 ? 3.706 -2.958 -0.160 1.00 97.31 95 LEU A O 1
ATOM 747 N N . ASP A 1 96 ? 4.265 -4.762 1.058 1.00 97.50 96 ASP A N 1
ATOM 748 C CA . ASP A 1 96 ? 5.471 -5.065 0.300 1.00 97.50 96 ASP A CA 1
ATOM 749 C C . ASP A 1 96 ? 5.174 -6.206 -0.664 1.00 97.50 96 ASP A C 1
ATOM 751 O O . ASP A 1 96 ? 4.531 -7.189 -0.287 1.00 97.50 96 ASP A O 1
ATOM 755 N N . PHE A 1 97 ? 5.667 -6.109 -1.894 1.00 97.12 97 PHE A N 1
ATOM 756 C CA . PHE A 1 97 ? 5.491 -7.151 -2.898 1.00 97.12 97 PHE A CA 1
ATOM 757 C C . PHE A 1 97 ? 6.778 -7.427 -3.671 1.00 97.12 97 PHE A C 1
ATOM 759 O O . PHE A 1 97 ? 7.585 -6.533 -3.934 1.00 97.12 97 PHE A O 1
ATOM 766 N N . SER A 1 98 ? 6.922 -8.676 -4.103 1.00 96.12 98 SER A N 1
ATOM 767 C CA . SER A 1 98 ? 7.872 -9.079 -5.145 1.00 96.12 98 SER A CA 1
ATOM 768 C C . SER A 1 98 ? 7.115 -9.359 -6.441 1.00 96.12 98 SER A C 1
ATOM 770 O O . SER A 1 98 ? 5.914 -9.626 -6.397 1.00 96.12 98 SER A O 1
ATOM 772 N N . HIS A 1 99 ? 7.774 -9.287 -7.599 1.00 93.50 99 HIS A N 1
ATOM 773 C CA . HIS A 1 99 ? 7.121 -9.563 -8.882 1.00 93.50 99 HIS A CA 1
ATOM 774 C C . HIS A 1 99 ? 7.903 -10.562 -9.737 1.00 93.50 99 HIS A C 1
ATOM 776 O O . HIS A 1 99 ? 9.112 -10.752 -9.583 1.00 93.50 99 HIS A O 1
ATOM 782 N N . ASP A 1 100 ? 7.192 -11.232 -10.640 1.00 92.75 100 ASP A N 1
ATOM 783 C CA . ASP A 1 100 ? 7.738 -12.303 -11.483 1.00 92.75 100 ASP A CA 1
ATOM 784 C C . ASP A 1 100 ? 8.360 -11.801 -12.796 1.00 92.75 100 ASP A C 1
ATOM 786 O O . ASP A 1 100 ? 9.011 -12.566 -13.504 1.00 92.75 100 ASP A O 1
ATOM 790 N N . GLY A 1 101 ? 8.171 -10.519 -13.116 1.00 91.06 101 GLY A N 1
ATOM 791 C CA . GLY A 1 101 ? 8.575 -9.920 -14.393 1.00 91.06 101 GLY A CA 1
ATOM 792 C C . GLY A 1 101 ? 7.660 -10.290 -15.569 1.00 91.06 101 GLY A C 1
ATOM 793 O O . GLY A 1 101 ? 7.918 -9.871 -16.690 1.00 91.06 101 GLY A O 1
ATOM 794 N N . GLN A 1 102 ? 6.581 -11.034 -15.326 1.00 92.38 102 GLN A N 1
ATOM 795 C CA . GLN A 1 102 ? 5.601 -11.514 -16.307 1.00 92.38 102 GLN A CA 1
ATOM 796 C C . GLN A 1 102 ? 4.195 -10.947 -16.043 1.00 92.38 102 GLN A C 1
ATOM 798 O O . GLN A 1 102 ? 3.192 -11.482 -16.517 1.00 92.38 102 GLN A O 1
ATOM 803 N N . GLY A 1 103 ? 4.113 -9.846 -15.293 1.00 92.75 103 GLY A N 1
ATOM 804 C CA . GLY A 1 103 ? 2.865 -9.137 -15.032 1.00 92.75 103 GLY A CA 1
ATOM 805 C C . GLY A 1 103 ? 2.152 -9.527 -13.736 1.00 92.75 103 GLY A C 1
ATOM 806 O O . GLY A 1 103 ? 1.037 -9.041 -13.514 1.00 92.75 103 GLY A O 1
ATOM 807 N N . LYS A 1 104 ? 2.769 -10.326 -12.852 1.00 95.62 104 LYS A N 1
ATOM 808 C CA . LYS A 1 104 ? 2.207 -10.651 -11.530 1.00 95.62 104 LYS A CA 1
ATOM 809 C C . LYS A 1 104 ? 3.126 -10.223 -10.394 1.00 95.62 104 LYS A C 1
ATOM 811 O O . LYS A 1 104 ? 4.351 -10.298 -10.487 1.00 95.62 104 LYS A O 1
ATOM 816 N N . ALA A 1 105 ? 2.505 -9.814 -9.299 1.00 96.38 105 ALA A N 1
ATOM 817 C CA . ALA A 1 105 ? 3.144 -9.519 -8.030 1.00 96.38 105 ALA A CA 1
ATOM 818 C C . ALA A 1 105 ? 2.543 -10.382 -6.918 1.00 96.38 105 ALA A C 1
ATOM 820 O O . ALA A 1 105 ? 1.350 -10.676 -6.939 1.00 96.38 105 ALA A O 1
ATOM 821 N N . THR A 1 106 ? 3.356 -10.737 -5.929 1.00 96.81 106 THR A N 1
ATOM 822 C CA . THR A 1 106 ? 2.931 -11.450 -4.720 1.00 96.81 106 THR A CA 1
ATOM 823 C C . THR A 1 106 ? 3.317 -10.630 -3.503 1.00 96.81 106 THR A C 1
ATOM 825 O O . THR A 1 106 ? 4.475 -10.216 -3.380 1.00 96.81 106 THR A O 1
ATOM 828 N N . VAL A 1 107 ? 2.360 -10.409 -2.601 1.00 97.44 107 VAL A N 1
ATOM 829 C CA . VAL A 1 107 ? 2.607 -9.746 -1.317 1.00 97.44 107 VAL A CA 1
ATOM 830 C C . VAL A 1 107 ? 3.575 -10.586 -0.493 1.00 97.44 107 VAL A C 1
ATOM 832 O O . VAL A 1 107 ? 3.388 -11.783 -0.302 1.00 97.44 107 VAL A O 1
ATOM 835 N N . THR A 1 108 ? 4.625 -9.956 0.009 1.00 96.38 108 THR A N 1
ATOM 836 C CA . THR A 1 108 ? 5.658 -10.600 0.828 1.00 96.38 108 THR A CA 1
ATOM 837 C C . THR A 1 108 ? 5.595 -10.161 2.285 1.00 96.38 108 THR A C 1
ATOM 839 O O . THR A 1 108 ? 6.053 -10.894 3.158 1.00 96.38 108 THR A O 1
ATOM 842 N N . SER A 1 109 ? 5.032 -8.983 2.562 1.00 96.44 109 SER A N 1
ATOM 843 C CA . SER A 1 109 ? 4.875 -8.432 3.910 1.00 96.44 109 SER A CA 1
ATOM 844 C C . SER A 1 109 ? 3.739 -7.407 3.947 1.00 96.44 109 SER A C 1
ATOM 846 O O . SER A 1 109 ? 3.400 -6.813 2.923 1.00 96.44 109 SER A O 1
ATOM 848 N N . HIS A 1 110 ? 3.145 -7.207 5.124 1.00 96.44 110 HIS A N 1
ATOM 849 C CA . HIS A 1 110 ? 2.108 -6.203 5.352 1.00 96.44 110 HIS A CA 1
ATOM 850 C C . HIS A 1 110 ? 2.124 -5.686 6.799 1.00 96.44 110 HIS A C 1
ATOM 852 O O . HIS A 1 110 ? 2.440 -6.423 7.736 1.00 96.44 110 HIS A O 1
ATOM 858 N N . GLU A 1 111 ? 1.698 -4.439 6.995 1.00 95.94 111 GLU A N 1
ATOM 859 C CA . GLU A 1 111 ? 1.442 -3.837 8.310 1.00 95.94 111 GLU A CA 1
ATOM 860 C C . GLU A 1 111 ? 0.205 -2.927 8.236 1.00 95.94 111 GLU A C 1
ATOM 862 O O . GLU A 1 111 ? -0.054 -2.305 7.211 1.00 95.94 111 GLU A O 1
ATOM 867 N N . GLY A 1 112 ? -0.593 -2.862 9.306 1.00 95.62 112 GLY A N 1
ATOM 868 C CA . GLY A 1 112 ? -1.808 -2.040 9.360 1.00 95.62 112 GLY A CA 1
ATOM 869 C C . GLY A 1 112 ? -3.126 -2.815 9.392 1.00 95.62 112 GLY A C 1
ATOM 870 O O . GLY A 1 112 ? -4.193 -2.209 9.379 1.00 95.62 112 GLY A O 1
ATOM 871 N N . ARG A 1 113 ? -3.098 -4.150 9.517 1.00 95.38 113 ARG A N 1
ATOM 872 C CA . ARG A 1 113 ? -4.315 -4.990 9.553 1.00 95.38 113 ARG A CA 1
ATOM 873 C C . ARG A 1 113 ? -5.292 -4.590 10.664 1.00 95.38 113 ARG A C 1
ATOM 875 O O . ARG A 1 113 ? -6.501 -4.616 10.468 1.00 95.38 113 ARG A O 1
ATOM 882 N N . HIS A 1 114 ? -4.783 -4.251 11.848 1.00 96.88 114 HIS A N 1
ATOM 883 C CA . HIS A 1 114 ? -5.618 -3.803 12.967 1.00 96.88 114 HIS A CA 1
ATOM 884 C C . HIS A 1 114 ? -6.292 -2.459 12.681 1.00 96.88 114 HIS A C 1
ATOM 886 O O . HIS A 1 114 ? -7.460 -2.294 13.012 1.00 96.88 114 HIS A O 1
ATOM 892 N N . ARG A 1 115 ? -5.585 -1.556 11.992 1.00 96.19 115 ARG A N 1
ATOM 893 C CA . ARG A 1 115 ? -6.092 -0.243 11.579 1.00 96.19 115 ARG A CA 1
ATOM 894 C C . ARG A 1 115 ? -7.194 -0.393 10.538 1.00 96.19 115 ARG A C 1
ATOM 896 O O . ARG A 1 115 ? -8.278 0.131 10.742 1.00 96.19 115 ARG A O 1
ATOM 903 N N . ALA A 1 116 ? -6.976 -1.220 9.515 1.00 96.56 116 ALA A N 1
ATOM 904 C CA . ALA A 1 116 ? -8.001 -1.538 8.520 1.00 96.56 116 ALA A CA 1
ATOM 905 C C . ALA A 1 116 ? -9.281 -2.114 9.156 1.00 96.56 116 ALA A C 1
ATOM 907 O O . ALA A 1 116 ? -10.378 -1.684 8.818 1.00 96.56 116 ALA A O 1
ATOM 908 N N . LYS A 1 117 ? -9.153 -3.044 10.116 1.00 96.50 117 LYS A N 1
ATOM 909 C CA . LYS A 1 117 ? -10.310 -3.605 10.839 1.00 96.50 117 LYS A CA 1
ATOM 910 C C . LYS A 1 117 ? -11.068 -2.543 11.640 1.00 96.50 117 LYS A C 1
ATOM 912 O O . LYS A 1 117 ? -12.280 -2.450 11.500 1.00 96.50 117 LYS A O 1
ATOM 917 N N . ALA A 1 118 ? -10.364 -1.733 12.432 1.00 96.50 118 ALA A N 1
ATOM 918 C CA . ALA A 1 118 ? -10.992 -0.681 13.233 1.00 96.50 118 ALA A CA 1
ATOM 919 C C . ALA A 1 118 ? -11.678 0.387 12.357 1.00 96.50 118 ALA A C 1
ATOM 921 O O . ALA A 1 118 ? -12.764 0.861 12.680 1.00 96.50 118 ALA A O 1
ATOM 922 N N . LEU A 1 119 ? -11.083 0.730 11.210 1.00 95.81 119 LEU A N 1
ATOM 923 C CA . LEU A 1 119 ? -11.675 1.664 10.253 1.00 95.81 119 LEU A CA 1
ATOM 924 C C . LEU A 1 119 ? -12.939 1.097 9.588 1.00 95.81 119 LEU A C 1
ATOM 926 O O . LEU A 1 119 ? -13.921 1.826 9.468 1.00 95.81 119 LEU A O 1
ATOM 930 N N . ILE A 1 120 ? -12.957 -0.190 9.222 1.00 95.56 120 ILE A N 1
ATOM 931 C CA . ILE A 1 120 ? -14.172 -0.862 8.721 1.00 95.56 120 ILE A CA 1
ATOM 932 C C . ILE A 1 120 ? -15.269 -0.859 9.784 1.00 95.56 120 ILE A C 1
ATOM 934 O O . ILE A 1 120 ? -16.413 -0.540 9.483 1.00 95.56 120 ILE A O 1
ATOM 938 N N . GLU A 1 121 ? -14.943 -1.163 11.039 1.00 95.38 121 GLU A N 1
ATOM 939 C CA . GLU A 1 121 ? -15.931 -1.139 12.126 1.00 95.38 121 GLU A CA 1
ATOM 940 C C . GLU A 1 121 ? -16.540 0.257 12.320 1.00 95.38 121 GLU A C 1
ATOM 942 O O . GLU A 1 121 ? -17.727 0.381 12.620 1.00 95.38 121 GLU A O 1
ATOM 947 N N . ARG A 1 122 ? -15.749 1.316 12.104 1.00 94.19 122 ARG A N 1
ATOM 948 C CA . ARG A 1 122 ? -16.194 2.704 12.267 1.00 94.19 122 ARG A CA 1
ATOM 949 C C . ARG A 1 122 ? -16.969 3.264 11.071 1.00 94.19 122 ARG A C 1
ATOM 951 O O . ARG A 1 122 ? -17.865 4.089 11.286 1.00 94.19 122 ARG A O 1
ATOM 958 N N . TYR A 1 123 ? -16.590 2.891 9.849 1.00 92.94 123 TYR A N 1
ATOM 959 C CA . TYR A 1 123 ? -17.049 3.525 8.601 1.00 92.94 123 TYR A CA 1
ATOM 960 C C . TYR A 1 123 ? -17.726 2.569 7.605 1.00 92.94 123 TYR A C 1
ATOM 962 O O . TYR A 1 123 ? -18.281 3.036 6.613 1.00 92.94 123 TYR A O 1
ATOM 970 N N . GLY A 1 124 ? -17.722 1.262 7.866 1.00 94.06 124 GLY A N 1
ATOM 971 C CA . GLY A 1 124 ? -18.269 0.221 6.993 1.00 94.06 124 GLY A CA 1
ATOM 972 C C . GLY A 1 124 ? -17.261 -0.352 5.989 1.00 94.06 124 GLY A C 1
ATOM 973 O O . GLY A 1 124 ? -16.103 0.058 5.922 1.00 94.06 124 GLY A O 1
ATOM 974 N N . ASP A 1 125 ? -17.717 -1.313 5.181 1.00 90.25 125 ASP A N 1
ATOM 975 C CA . ASP A 1 125 ? -16.876 -2.085 4.246 1.00 90.25 125 ASP A CA 1
ATOM 976 C C . ASP A 1 125 ? -16.260 -1.255 3.106 1.00 90.25 125 ASP A C 1
ATOM 978 O O . ASP A 1 125 ? -15.261 -1.666 2.503 1.00 90.25 125 ASP A O 1
ATOM 982 N N . ASP A 1 126 ? -16.834 -0.082 2.830 1.00 89.12 126 ASP A N 1
ATOM 983 C CA . ASP A 1 126 ? -16.343 0.882 1.841 1.00 89.12 126 ASP A CA 1
ATOM 984 C C . ASP A 1 126 ? -15.298 1.858 2.418 1.00 89.12 126 ASP A C 1
ATOM 986 O O . ASP A 1 126 ? -14.889 2.792 1.733 1.00 89.12 126 ASP A O 1
ATOM 990 N N . ALA A 1 127 ? -14.847 1.670 3.665 1.00 92.81 127 ALA A N 1
ATOM 991 C CA . ALA A 1 127 ? -13.763 2.462 4.241 1.00 92.81 127 ALA A CA 1
ATOM 992 C C . ALA A 1 127 ? -12.477 2.333 3.408 1.00 92.81 127 ALA A C 1
ATOM 994 O O . ALA A 1 127 ? -12.025 1.225 3.110 1.00 92.81 127 ALA A O 1
ATOM 995 N N . GLU A 1 128 ? -11.838 3.455 3.085 1.00 92.31 128 GLU A N 1
ATOM 996 C CA . GLU A 1 128 ? -10.611 3.495 2.284 1.00 92.31 128 GLU A CA 1
ATOM 997 C C . GLU A 1 128 ? -9.487 4.190 3.029 1.00 92.31 128 GLU A C 1
ATOM 999 O O . GLU A 1 128 ? -9.710 5.203 3.679 1.00 92.31 128 GLU A O 1
ATOM 1004 N N . MET A 1 129 ? -8.267 3.686 2.862 1.00 92.31 129 MET A N 1
ATOM 1005 C CA . MET A 1 129 ? -7.070 4.229 3.490 1.00 92.31 129 MET A CA 1
ATOM 1006 C C . MET A 1 129 ? -5.933 4.394 2.479 1.00 92.31 129 MET A C 1
ATOM 1008 O O . MET A 1 129 ? -5.904 3.756 1.422 1.00 92.31 129 MET A O 1
ATOM 1012 N N . LEU A 1 130 ? -4.978 5.260 2.815 1.00 91.94 130 LEU A N 1
ATOM 1013 C CA . LEU A 1 130 ? -3.711 5.349 2.096 1.00 91.94 130 LEU A CA 1
ATOM 1014 C C . LEU A 1 130 ? -2.806 4.200 2.532 1.00 91.94 130 LEU A C 1
ATOM 1016 O O . LEU A 1 130 ? -2.729 3.893 3.715 1.00 91.94 130 LEU A O 1
ATOM 1020 N N . VAL A 1 131 ? -2.115 3.581 1.583 1.00 95.00 131 VAL A N 1
ATOM 1021 C CA . VAL A 1 131 ? -1.217 2.448 1.814 1.00 95.00 131 VAL A CA 1
ATOM 1022 C C . VAL A 1 131 ? 0.098 2.715 1.099 1.00 95.00 131 VAL A C 1
ATOM 1024 O O . VAL A 1 131 ? 0.112 3.034 -0.092 1.00 95.00 131 VAL A O 1
ATOM 1027 N N . ASN A 1 132 ? 1.208 2.547 1.814 1.00 95.75 132 ASN A N 1
ATOM 1028 C CA . ASN A 1 132 ? 2.530 2.481 1.205 1.00 95.75 132 ASN A CA 1
ATOM 1029 C C . ASN A 1 132 ? 2.679 1.132 0.505 1.00 95.75 132 ASN A C 1
ATOM 1031 O O . ASN A 1 132 ? 2.699 0.089 1.156 1.00 95.75 132 ASN A O 1
ATOM 1035 N N . VAL A 1 133 ? 2.781 1.153 -0.817 1.00 96.44 133 VAL A N 1
ATOM 1036 C CA . VAL A 1 133 ? 2.947 -0.038 -1.650 1.00 96.44 133 VAL A CA 1
ATOM 1037 C C . VAL A 1 133 ? 4.386 -0.070 -2.153 1.00 96.44 133 VAL A C 1
ATOM 1039 O O . VAL A 1 133 ? 4.795 0.784 -2.941 1.00 96.44 133 VAL A O 1
ATOM 1042 N N . THR A 1 134 ? 5.165 -1.041 -1.683 1.00 95.69 134 THR A N 1
ATOM 1043 C CA . THR A 1 134 ? 6.615 -1.104 -1.901 1.00 95.69 134 THR A CA 1
ATOM 1044 C C . THR A 1 134 ? 6.999 -2.318 -2.730 1.00 95.69 134 THR A C 1
ATOM 1046 O O . THR A 1 134 ? 6.706 -3.457 -2.373 1.00 95.69 134 THR A O 1
ATOM 1049 N N . SER A 1 135 ? 7.725 -2.083 -3.822 1.00 94.62 135 SER A N 1
ATOM 1050 C CA . SER A 1 135 ? 8.381 -3.145 -4.575 1.00 94.62 135 SER A CA 1
ATOM 1051 C C . SER A 1 135 ? 9.687 -3.529 -3.889 1.00 94.62 135 SER A C 1
ATOM 1053 O O . SER A 1 135 ? 10.668 -2.779 -3.901 1.00 94.62 135 SER A O 1
ATOM 1055 N N . VAL A 1 136 ? 9.719 -4.711 -3.283 1.00 92.44 136 VAL A N 1
ATOM 1056 C CA . VAL A 1 136 ? 10.939 -5.253 -2.687 1.00 92.44 136 VAL A CA 1
ATOM 1057 C C . VAL A 1 136 ? 11.720 -6.064 -3.713 1.00 92.44 136 VAL A C 1
ATOM 1059 O O . VAL A 1 136 ? 11.161 -6.679 -4.619 1.00 92.44 136 VAL A O 1
ATOM 1062 N N . SER A 1 137 ? 13.045 -6.074 -3.566 1.00 81.00 137 SER A N 1
ATOM 1063 C CA . SER A 1 137 ? 13.894 -6.976 -4.340 1.00 81.00 137 SER A CA 1
ATOM 1064 C C . SER A 1 137 ? 13.552 -8.421 -3.971 1.00 81.00 137 SER A C 1
ATOM 1066 O O . SER A 1 137 ? 13.808 -8.851 -2.850 1.00 81.00 137 SER A O 1
ATOM 1068 N N . GLY A 1 138 ? 12.986 -9.162 -4.917 1.00 67.75 138 GLY A N 1
ATOM 1069 C CA . GLY A 1 138 ? 12.620 -10.565 -4.761 1.00 67.75 138 GLY A CA 1
ATOM 1070 C C . GLY A 1 138 ? 11.962 -11.098 -6.032 1.00 67.75 138 GLY A C 1
ATOM 1071 O O . GLY A 1 138 ? 11.493 -10.316 -6.859 1.00 67.75 138 GLY A O 1
ATOM 1072 N N . GLY A 1 139 ? 11.935 -12.422 -6.199 1.00 70.12 139 GLY A N 1
ATOM 1073 C CA . GLY A 1 139 ? 11.420 -13.053 -7.419 1.00 70.12 139 GLY A CA 1
ATOM 1074 C C . GLY A 1 139 ? 12.287 -12.790 -8.661 1.00 70.12 139 GLY A C 1
ATOM 1075 O O . GLY A 1 139 ? 13.405 -12.285 -8.567 1.00 70.12 139 GLY A O 1
ATOM 1076 N N . ASN A 1 140 ? 11.766 -13.148 -9.837 1.00 81.25 140 ASN A N 1
ATOM 1077 C CA . ASN A 1 140 ? 12.501 -13.058 -11.107 1.00 81.25 140 ASN A CA 1
ATOM 1078 C C . ASN A 1 140 ? 12.461 -11.652 -11.744 1.00 81.25 140 ASN A C 1
ATOM 1080 O O . ASN A 1 140 ? 13.256 -11.357 -12.635 1.00 81.25 140 ASN A O 1
ATOM 1084 N N . GLY A 1 141 ? 11.558 -10.774 -11.292 1.00 81.00 141 GLY A N 1
ATOM 1085 C CA . GLY A 1 141 ? 11.374 -9.424 -11.834 1.00 81.00 141 GLY A CA 1
ATOM 1086 C C . GLY A 1 141 ? 12.314 -8.348 -11.263 1.00 81.00 141 GLY A C 1
ATOM 1087 O O . GLY A 1 141 ? 12.477 -7.267 -11.832 1.00 81.00 141 GLY A O 1
ATOM 1088 N N . GLY A 1 142 ? 12.997 -8.636 -10.153 1.00 84.31 142 GLY A N 1
ATOM 1089 C CA . GLY A 1 142 ? 13.769 -7.625 -9.428 1.00 84.31 142 GLY A CA 1
ATOM 1090 C C . GLY A 1 142 ? 12.869 -6.608 -8.714 1.00 84.31 142 GLY A C 1
ATOM 1091 O O . GLY A 1 142 ? 11.712 -6.886 -8.430 1.00 84.31 142 GLY A O 1
ATOM 1092 N N . ALA A 1 143 ? 13.420 -5.444 -8.358 1.00 87.38 143 ALA A N 1
ATOM 1093 C CA . ALA A 1 143 ? 12.646 -4.369 -7.735 1.00 87.38 143 ALA A CA 1
ATOM 1094 C C . ALA A 1 143 ? 12.257 -3.310 -8.769 1.00 87.38 143 ALA A C 1
ATOM 1096 O O . ALA A 1 143 ? 13.079 -2.912 -9.600 1.00 87.38 143 ALA A O 1
ATOM 1097 N N . ILE A 1 144 ? 11.036 -2.800 -8.660 1.00 88.50 144 ILE A N 1
ATOM 1098 C CA . ILE A 1 144 ? 10.520 -1.723 -9.500 1.00 88.50 144 ILE A CA 1
ATOM 1099 C C . ILE A 1 144 ? 10.943 -0.388 -8.900 1.00 88.50 144 ILE A C 1
ATOM 1101 O O . ILE A 1 144 ? 10.705 -0.119 -7.725 1.00 88.50 144 ILE A O 1
ATOM 1105 N N . ARG A 1 145 ? 11.552 0.463 -9.727 1.00 88.69 145 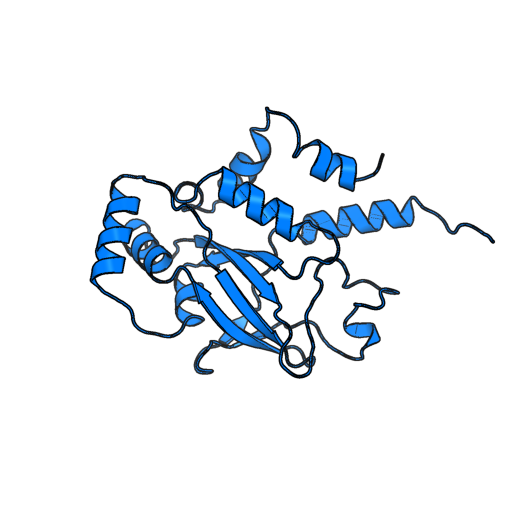ARG A N 1
ATOM 1106 C CA . ARG A 1 145 ? 11.701 1.897 -9.460 1.00 88.69 145 ARG A CA 1
ATOM 1107 C C . ARG A 1 145 ? 10.611 2.605 -10.240 1.00 88.69 145 ARG A C 1
ATOM 1109 O O . ARG A 1 145 ? 10.677 2.678 -11.468 1.00 88.69 145 ARG A O 1
ATOM 1116 N N . PHE A 1 146 ? 9.564 3.028 -9.552 1.00 83.94 146 PHE A N 1
ATOM 1117 C CA . PHE A 1 146 ? 8.328 3.418 -10.219 1.00 83.94 146 PHE A CA 1
ATOM 1118 C C . PHE A 1 146 ? 8.476 4.696 -11.064 1.00 83.94 146 PHE A C 1
ATOM 1120 O O . PHE A 1 146 ? 7.826 4.815 -12.097 1.00 83.94 146 PHE A O 1
ATOM 1127 N N . ASP A 1 147 ? 9.383 5.611 -10.703 1.00 78.56 147 ASP A N 1
ATOM 1128 C CA . ASP A 1 147 ? 9.690 6.824 -11.480 1.00 78.56 147 ASP A CA 1
ATOM 1129 C C . ASP A 1 147 ? 10.551 6.559 -12.732 1.00 78.56 147 ASP A C 1
ATOM 1131 O O . ASP A 1 147 ? 10.893 7.494 -13.455 1.00 78.56 147 ASP A O 1
ATOM 1135 N N . ARG A 1 148 ? 10.927 5.299 -12.990 1.00 79.19 148 ARG A N 1
ATOM 1136 C CA . ARG A 1 148 ? 11.865 4.888 -14.050 1.00 79.19 148 ARG A CA 1
ATOM 1137 C C . ARG A 1 148 ? 11.267 3.994 -15.133 1.00 79.19 148 ARG A C 1
ATOM 1139 O O . ARG A 1 148 ? 12.021 3.407 -15.903 1.00 79.19 148 ARG A O 1
ATOM 1146 N N . GLN A 1 149 ? 9.943 3.887 -15.190 1.00 81.31 149 GLN A N 1
ATOM 1147 C CA . GLN A 1 149 ? 9.229 3.043 -16.155 1.00 81.31 149 GLN A CA 1
ATOM 1148 C C . GLN A 1 149 ? 8.911 3.828 -17.440 1.00 81.31 149 GLN A C 1
ATOM 1150 O O . GLN A 1 149 ? 7.750 4.072 -17.763 1.00 81.31 149 GLN A O 1
ATOM 1155 N N . TYR A 1 150 ? 9.956 4.312 -18.113 1.00 72.00 150 TYR A N 1
ATOM 1156 C CA . TYR A 1 150 ? 9.874 5.077 -19.360 1.00 72.00 150 TYR A CA 1
ATOM 1157 C C . TYR A 1 150 ? 10.992 4.658 -20.327 1.00 72.00 150 TYR A C 1
ATOM 1159 O O . TYR A 1 150 ? 12.048 4.195 -19.889 1.00 72.00 150 TYR A O 1
ATOM 1167 N N . ASP A 1 151 ? 10.768 4.865 -21.628 1.00 64.56 151 ASP A N 1
ATOM 1168 C CA . ASP A 1 151 ? 11.684 4.442 -22.694 1.00 64.56 151 ASP A CA 1
ATOM 1169 C C . ASP A 1 151 ? 13.089 5.060 -22.545 1.00 64.56 151 ASP A C 1
ATOM 1171 O O . ASP A 1 151 ? 13.249 6.240 -22.223 1.00 64.56 151 ASP A O 1
ATOM 1175 N N . GLY A 1 152 ? 14.125 4.246 -22.742 1.00 65.19 152 GLY A N 1
ATOM 1176 C CA . GLY A 1 152 ? 15.531 4.626 -22.564 1.00 65.19 152 GLY A CA 1
ATOM 1177 C C . GLY A 1 152 ? 16.052 4.589 -21.119 1.00 65.19 152 GLY A C 1
ATOM 1178 O O . GLY A 1 152 ? 17.243 4.816 -20.892 1.00 65.19 152 GLY A O 1
ATOM 1179 N N . SER A 1 153 ? 15.218 4.279 -20.122 1.00 72.44 153 SER A N 1
ATOM 1180 C CA . SER A 1 153 ? 15.679 4.038 -18.749 1.00 72.44 153 SER A CA 1
ATOM 1181 C C . SER A 1 153 ? 16.297 2.641 -18.601 1.00 72.44 153 SER A C 1
ATOM 1183 O O . SER A 1 153 ? 15.700 1.635 -18.980 1.00 72.44 153 SER A O 1
ATOM 1185 N N . PHE A 1 154 ? 17.482 2.554 -17.981 1.00 68.38 154 PHE A N 1
ATOM 1186 C CA . PHE A 1 154 ? 18.109 1.262 -17.654 1.00 68.38 154 PHE A CA 1
ATOM 1187 C C . PHE A 1 154 ? 17.267 0.433 -16.669 1.00 68.38 154 PHE A C 1
ATOM 1189 O O . PHE A 1 154 ? 17.245 -0.793 -16.736 1.00 68.38 154 PHE A O 1
ATOM 1196 N N . ASP A 1 155 ? 16.567 1.107 -15.753 1.00 77.50 155 ASP A N 1
ATOM 1197 C CA . ASP A 1 155 ? 15.719 0.462 -14.746 1.00 77.50 155 ASP A CA 1
ATOM 1198 C C . ASP A 1 155 ? 14.308 0.127 -15.271 1.00 77.50 155 ASP A C 1
ATOM 1200 O O . ASP A 1 155 ? 13.512 -0.487 -14.544 1.00 77.50 155 ASP A O 1
ATOM 1204 N N . ASP A 1 156 ? 13.990 0.510 -16.513 1.00 78.44 156 ASP A N 1
ATOM 1205 C CA . ASP A 1 156 ? 12.734 0.140 -17.158 1.00 78.44 156 ASP A CA 1
ATOM 1206 C C . ASP A 1 156 ? 12.628 -1.385 -17.266 1.00 78.44 156 ASP A C 1
ATOM 1208 O O . ASP A 1 156 ? 13.589 -2.104 -17.567 1.00 78.44 156 ASP A O 1
ATOM 1212 N N . LEU A 1 157 ? 11.442 -1.897 -16.962 1.00 80.19 157 LEU A N 1
ATOM 1213 C CA . LEU A 1 157 ? 11.145 -3.311 -17.100 1.00 80.19 157 LEU A CA 1
ATOM 1214 C C . LEU A 1 157 ? 11.147 -3.737 -18.566 1.00 80.19 157 LEU A C 1
ATOM 1216 O O . LEU A 1 157 ? 11.646 -4.824 -18.858 1.00 80.19 157 LEU A O 1
ATOM 1220 N N . ALA A 1 158 ? 10.686 -2.886 -19.488 1.00 78.38 158 ALA A N 1
ATOM 1221 C CA . ALA A 1 158 ? 10.647 -3.235 -20.908 1.00 78.38 158 ALA A CA 1
ATOM 1222 C C . ALA A 1 158 ? 12.057 -3.476 -21.473 1.00 78.38 158 ALA A C 1
ATOM 1224 O O . ALA A 1 158 ? 12.278 -4.477 -22.156 1.00 78.38 158 ALA A O 1
ATOM 1225 N N . THR A 1 159 ? 13.041 -2.655 -21.087 1.00 78.69 159 THR A N 1
ATOM 1226 C CA . THR A 1 159 ? 14.468 -2.850 -21.419 1.00 78.69 159 THR A CA 1
ATOM 1227 C C . THR A 1 159 ? 15.007 -4.207 -20.947 1.00 78.69 159 THR A C 1
ATOM 1229 O O . THR A 1 159 ? 15.923 -4.766 -21.548 1.00 78.69 159 THR A O 1
ATOM 1232 N N . ARG A 1 160 ? 14.421 -4.777 -19.887 1.00 79.94 160 ARG A N 1
ATOM 1233 C CA . ARG A 1 160 ? 14.765 -6.100 -19.338 1.00 79.94 160 ARG A CA 1
ATOM 1234 C C . ARG A 1 160 ? 13.907 -7.237 -19.906 1.00 79.94 160 ARG A C 1
ATOM 1236 O O . ARG A 1 160 ? 14.027 -8.368 -19.437 1.00 79.94 160 ARG A O 1
ATOM 1243 N N . GLY A 1 161 ? 13.035 -6.958 -20.877 1.00 82.69 161 GLY A N 1
ATOM 1244 C CA . GLY A 1 161 ? 12.065 -7.921 -21.406 1.00 82.69 161 GLY A CA 1
ATOM 1245 C C . GLY A 1 161 ? 10.994 -8.325 -20.387 1.00 82.69 161 GLY A C 1
ATOM 1246 O O . GLY A 1 161 ? 10.463 -9.431 -20.463 1.00 82.69 161 GLY A O 1
ATOM 1247 N N . GLN A 1 162 ? 10.713 -7.464 -19.407 1.00 87.56 162 GLN A N 1
ATOM 1248 C CA . GLN A 1 162 ? 9.785 -7.711 -18.306 1.00 87.56 162 GLN A CA 1
ATOM 1249 C C . GLN A 1 162 ? 8.549 -6.813 -18.394 1.00 87.56 162 GLN A C 1
ATOM 1251 O O . GLN A 1 162 ? 8.548 -5.771 -19.046 1.00 87.56 162 GLN A O 1
ATOM 1256 N N . VAL A 1 163 ? 7.490 -7.217 -17.695 1.00 87.44 163 VAL A N 1
ATOM 1257 C CA . VAL A 1 163 ? 6.190 -6.537 -17.685 1.00 87.44 163 VAL A CA 1
ATOM 1258 C C . VAL A 1 163 ? 5.856 -6.053 -16.276 1.00 87.44 163 VAL A C 1
ATOM 1260 O O . VAL A 1 163 ? 6.024 -6.793 -15.299 1.00 87.44 163 VAL A O 1
ATOM 1263 N N . LEU A 1 164 ? 5.352 -4.815 -16.177 1.00 87.44 164 LEU A N 1
ATOM 1264 C CA . LEU A 1 164 ? 4.816 -4.264 -14.932 1.00 87.44 164 LEU A CA 1
ATOM 1265 C C . LEU A 1 164 ? 3.688 -5.153 -14.387 1.00 87.44 164 LEU A C 1
ATOM 1267 O O . LEU A 1 164 ? 2.826 -5.592 -15.154 1.00 87.44 164 LEU A O 1
ATOM 1271 N N . PRO A 1 165 ? 3.649 -5.413 -13.070 1.00 92.06 165 PRO A N 1
ATOM 1272 C CA . PRO A 1 165 ? 2.587 -6.205 -12.487 1.00 92.06 165 PRO A CA 1
ATOM 1273 C C . PRO A 1 165 ? 1.242 -5.494 -12.633 1.00 92.06 165 PRO A C 1
ATOM 1275 O O . PRO A 1 165 ? 1.084 -4.336 -12.256 1.00 92.06 165 PRO A O 1
ATOM 1278 N N . THR A 1 166 ? 0.259 -6.216 -13.162 1.00 94.19 166 THR A N 1
ATOM 1279 C CA . THR A 1 166 ? -1.143 -5.769 -13.237 1.00 94.19 166 THR A CA 1
ATOM 1280 C C . THR A 1 166 ? -2.045 -6.570 -12.302 1.00 94.19 166 THR A C 1
ATOM 1282 O O . THR A 1 166 ? -3.156 -6.138 -11.991 1.00 94.19 166 THR A O 1
ATOM 1285 N N . LEU A 1 167 ? -1.548 -7.707 -11.808 1.00 96.44 167 LEU A N 1
ATOM 1286 C CA . LEU A 1 167 ? -2.218 -8.601 -10.877 1.00 96.44 167 LEU A CA 1
ATOM 1287 C C . LEU A 1 167 ? -1.395 -8.724 -9.592 1.00 96.44 167 LEU A C 1
ATOM 1289 O O . LEU A 1 167 ? -0.216 -9.073 -9.652 1.00 96.44 167 LEU A O 1
ATOM 1293 N N . LEU A 1 168 ? -2.030 -8.485 -8.448 1.00 97.44 168 LEU A N 1
ATOM 1294 C CA . LEU A 1 168 ? -1.474 -8.713 -7.120 1.00 97.44 168 LEU A CA 1
ATOM 1295 C C . LEU A 1 168 ? -2.086 -9.980 -6.515 1.00 97.44 168 LEU A C 1
ATOM 1297 O O . LEU A 1 168 ? -3.297 -10.196 -6.582 1.00 97.44 168 LEU A O 1
ATOM 1301 N N . ILE A 1 169 ? -1.233 -10.816 -5.939 1.00 97.50 169 ILE A N 1
ATOM 1302 C CA . ILE A 1 169 ? -1.568 -12.071 -5.270 1.00 97.50 169 ILE A CA 1
ATOM 1303 C C . ILE A 1 169 ? -1.316 -11.888 -3.770 1.00 97.50 169 ILE A C 1
ATOM 1305 O O . ILE A 1 169 ? -0.289 -11.318 -3.387 1.00 97.50 169 ILE A O 1
ATOM 1309 N N . SER A 1 170 ? -2.237 -12.366 -2.930 1.00 97.50 170 SER A N 1
ATOM 1310 C CA . SER A 1 170 ? -2.105 -12.292 -1.470 1.00 97.50 170 SER A CA 1
ATOM 1311 C C . SER A 1 170 ? -0.870 -13.020 -0.955 1.00 97.50 170 SER A C 1
ATOM 1313 O O . SER A 1 170 ? -0.294 -13.881 -1.623 1.00 97.50 170 SER A O 1
ATOM 1315 N N . GLN A 1 171 ? -0.491 -12.710 0.283 1.00 94.56 171 GLN A N 1
ATOM 1316 C CA . GLN A 1 171 ? 0.692 -13.297 0.906 1.00 94.56 171 GLN A CA 1
ATOM 1317 C C . GLN A 1 171 ? 0.621 -14.827 1.064 1.00 94.56 171 GLN A C 1
ATOM 1319 O O . GLN A 1 171 ? 1.655 -15.489 1.050 1.00 94.56 171 GLN A O 1
ATOM 1324 N N . ASP A 1 172 ? -0.578 -15.401 1.185 1.00 93.88 172 ASP A N 1
ATOM 1325 C CA . ASP A 1 172 ? -0.802 -16.855 1.217 1.00 93.88 172 ASP A CA 1
ATOM 1326 C C . ASP A 1 172 ? -1.140 -17.468 -0.154 1.00 93.88 172 ASP A C 1
ATOM 1328 O O . ASP A 1 172 ? -1.344 -18.677 -0.259 1.00 93.88 172 ASP A O 1
ATOM 1332 N N . GLY A 1 173 ? -1.210 -16.656 -1.212 1.00 94.94 173 GLY A N 1
ATOM 1333 C CA . GLY A 1 173 ? -1.537 -17.101 -2.564 1.00 94.94 173 GLY A CA 1
ATOM 1334 C C . GLY A 1 173 ? -3.016 -17.405 -2.828 1.00 94.94 173 GLY A C 1
ATOM 1335 O O . GLY A 1 173 ? -3.347 -17.808 -3.947 1.00 94.94 173 GLY A O 1
ATOM 1336 N N . SER A 1 174 ? -3.896 -17.237 -1.837 1.00 95.12 174 SER A N 1
ATOM 1337 C CA . SER A 1 174 ? -5.313 -17.613 -1.929 1.00 95.12 174 SER A CA 1
ATOM 1338 C C . SER A 1 174 ? -6.181 -16.585 -2.661 1.00 95.12 174 SER A C 1
ATOM 1340 O O . SER A 1 174 ? -7.135 -16.954 -3.344 1.00 95.12 174 SER A O 1
ATOM 1342 N N . GLU A 1 175 ? -5.815 -15.307 -2.588 1.00 97.31 175 GLU A N 1
ATOM 1343 C CA . GLU A 1 175 ? -6.597 -14.183 -3.092 1.00 97.31 175 GLU A CA 1
ATOM 1344 C C . GLU A 1 175 ? -5.856 -13.436 -4.202 1.00 97.31 175 GLU A C 1
ATOM 1346 O O . GLU A 1 175 ? -4.625 -13.478 -4.325 1.00 97.31 175 GLU A O 1
ATOM 1351 N N . ARG A 1 176 ? -6.624 -12.737 -5.045 1.00 97.31 176 ARG A N 1
ATOM 1352 C CA . ARG A 1 176 ? -6.097 -11.959 -6.171 1.00 97.31 176 ARG A CA 1
ATOM 1353 C C . ARG A 1 176 ? -6.876 -10.669 -6.352 1.00 97.31 176 ARG A C 1
ATOM 1355 O O . ARG A 1 176 ? -8.103 -10.667 -6.269 1.00 97.31 176 ARG A O 1
ATOM 1362 N N . MET A 1 177 ? -6.169 -9.600 -6.690 1.00 96.25 177 MET A N 1
ATOM 1363 C CA . MET A 1 177 ? -6.769 -8.327 -7.080 1.00 96.25 177 MET A CA 1
ATOM 1364 C C . MET A 1 177 ? -5.954 -7.642 -8.176 1.00 96.25 177 MET A C 1
ATOM 1366 O O . MET A 1 177 ? -4.813 -8.014 -8.453 1.00 96.25 177 MET A O 1
ATOM 1370 N N . ARG A 1 178 ? -6.536 -6.621 -8.808 1.00 96.44 178 ARG A N 1
ATOM 1371 C CA . ARG A 1 178 ? -5.774 -5.716 -9.676 1.00 96.44 178 ARG A CA 1
ATOM 1372 C C . ARG A 1 178 ? -4.690 -5.025 -8.848 1.00 96.44 178 ARG A C 1
ATOM 1374 O O . ARG A 1 178 ? -4.946 -4.659 -7.703 1.00 96.44 178 ARG A O 1
ATOM 1381 N N . MET A 1 179 ? -3.504 -4.837 -9.423 1.00 93.75 179 MET A N 1
ATOM 1382 C CA . MET A 1 179 ? -2.454 -4.041 -8.786 1.00 93.75 179 MET A CA 1
ATOM 1383 C C . MET A 1 179 ? -3.016 -2.646 -8.449 1.00 93.75 179 MET A C 1
ATOM 1385 O O . MET A 1 179 ? -3.623 -2.032 -9.332 1.00 93.75 179 MET A O 1
ATOM 1389 N N . PRO A 1 180 ? -2.878 -2.159 -7.203 1.00 91.31 180 PRO A N 1
ATOM 1390 C CA . PRO A 1 180 ? -3.396 -0.850 -6.834 1.00 91.31 180 PRO A CA 1
ATOM 1391 C C . PRO A 1 180 ? -2.704 0.247 -7.642 1.00 91.31 180 PRO A C 1
ATOM 1393 O O . PRO A 1 180 ? -1.487 0.216 -7.848 1.00 91.31 180 PRO A O 1
ATOM 1396 N N . ASP A 1 181 ? -3.493 1.215 -8.103 1.00 84.75 181 ASP A N 1
ATOM 1397 C CA . ASP A 1 181 ? -2.959 2.357 -8.829 1.00 84.75 181 ASP A CA 1
ATOM 1398 C C . ASP A 1 181 ? -2.212 3.285 -7.866 1.00 84.75 181 ASP A C 1
ATOM 1400 O O . ASP A 1 181 ? -2.666 3.581 -6.757 1.00 84.75 181 ASP A O 1
ATOM 1404 N N . SER A 1 182 ? -1.071 3.796 -8.324 1.00 80.81 182 SER A N 1
ATOM 1405 C CA . SER A 1 182 ? -0.374 4.851 -7.604 1.00 80.81 182 SER A CA 1
ATOM 1406 C C . SER A 1 182 ? -1.186 6.135 -7.628 1.00 80.81 182 SER A C 1
ATOM 1408 O O . SER A 1 182 ? -1.561 6.638 -8.688 1.00 80.81 182 SER A O 1
ATOM 1410 N N . TYR A 1 183 ? -1.359 6.724 -6.453 1.00 70.06 183 TYR A N 1
ATOM 1411 C CA . TYR A 1 183 ? -1.998 8.018 -6.293 1.00 70.06 183 TYR A CA 1
ATOM 1412 C C . TYR A 1 183 ? -1.113 9.181 -6.782 1.00 70.06 183 TYR A C 1
ATOM 1414 O O . TYR A 1 183 ? -1.612 10.261 -7.083 1.00 70.06 183 TYR A O 1
ATOM 1422 N N . LEU A 1 184 ? 0.206 8.975 -6.889 1.00 65.62 184 LEU A N 1
ATOM 1423 C CA . LEU A 1 184 ? 1.182 10.035 -7.174 1.00 65.62 184 LEU A CA 1
ATOM 1424 C C . LEU A 1 184 ? 1.723 9.994 -8.604 1.00 65.62 184 LEU A C 1
ATOM 1426 O O . LEU A 1 184 ? 1.954 11.042 -9.212 1.00 65.62 184 LEU A O 1
ATOM 1430 N N . TYR A 1 185 ? 1.928 8.806 -9.174 1.00 61.62 185 TYR A N 1
ATOM 1431 C CA . TYR A 1 185 ? 2.616 8.698 -10.461 1.00 61.62 185 TYR A CA 1
ATOM 1432 C C . TYR A 1 185 ? 1.876 9.272 -11.671 1.00 61.62 185 TYR A C 1
ATOM 1434 O O . TYR A 1 185 ? 2.568 9.796 -12.544 1.00 61.62 185 TYR A O 1
ATOM 1442 N N . PRO A 1 186 ? 0.534 9.297 -11.757 1.00 56.78 186 PRO A N 1
ATOM 1443 C CA . PRO A 1 186 ? -0.142 10.015 -12.841 1.00 56.78 186 P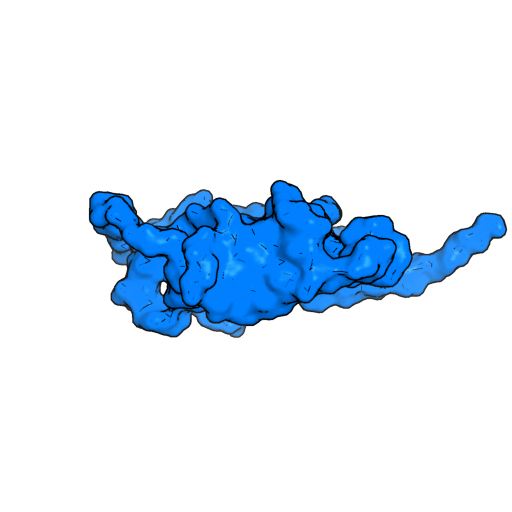RO A CA 1
ATOM 1444 C C . PRO A 1 186 ? 0.216 11.511 -12.896 1.00 56.78 186 PRO A C 1
ATOM 1446 O O . PRO A 1 186 ? 0.232 12.103 -13.975 1.00 56.78 186 PRO A O 1
ATOM 1449 N N . PHE A 1 187 ? 0.545 12.113 -11.749 1.00 53.19 187 PHE A N 1
ATOM 1450 C CA . PHE A 1 187 ? 0.947 13.516 -11.639 1.00 53.19 187 PHE A CA 1
ATOM 1451 C C . PHE A 1 187 ? 2.457 13.696 -11.854 1.00 53.19 187 PHE A C 1
ATOM 1453 O O . PHE A 1 187 ? 2.874 14.589 -12.590 1.00 53.19 187 PHE A O 1
ATOM 1460 N N . LEU A 1 188 ? 3.280 12.809 -11.280 1.00 52.78 188 LEU A N 1
ATOM 1461 C CA . LEU A 1 188 ? 4.744 12.861 -11.402 1.00 52.78 188 LEU A CA 1
ATOM 1462 C C . LEU A 1 188 ? 5.249 12.503 -12.811 1.00 52.78 188 LEU A C 1
ATOM 1464 O O . LEU A 1 188 ? 6.213 13.099 -13.281 1.00 52.78 188 LEU A O 1
ATOM 1468 N N . SER A 1 189 ? 4.611 11.556 -13.503 1.00 51.66 189 SER A N 1
ATOM 1469 C CA . SER A 1 189 ? 5.024 11.119 -14.849 1.00 51.66 189 SER A CA 1
ATOM 1470 C C . SER A 1 189 ? 4.861 12.219 -15.899 1.00 51.66 189 SER A C 1
ATOM 1472 O O . SER A 1 189 ? 5.801 12.489 -16.641 1.00 51.66 189 SER A O 1
ATOM 1474 N N . LYS A 1 190 ? 3.718 12.918 -15.907 1.00 52.53 190 LYS A N 1
ATOM 1475 C CA . LYS A 1 190 ? 3.471 14.070 -16.794 1.00 52.53 190 LYS A CA 1
ATOM 1476 C C . LYS A 1 190 ? 4.465 15.203 -16.549 1.00 52.53 190 LYS A C 1
ATOM 1478 O O . LYS A 1 190 ? 5.023 15.752 -17.492 1.00 52.53 190 LYS A O 1
ATOM 1483 N N . ALA A 1 191 ? 4.713 15.507 -15.279 1.00 51.94 191 ALA A N 1
ATOM 1484 C CA . ALA A 1 191 ? 5.703 16.483 -14.844 1.00 51.94 191 ALA A CA 1
ATOM 1485 C C . ALA A 1 191 ? 7.122 16.156 -15.350 1.00 51.94 191 ALA A C 1
ATOM 1487 O O . ALA A 1 191 ? 7.814 17.022 -15.881 1.00 51.94 191 ALA A O 1
ATOM 1488 N N . LEU A 1 192 ? 7.552 14.898 -15.211 1.00 52.75 192 LEU A N 1
ATOM 1489 C CA . LEU A 1 192 ? 8.881 14.447 -15.636 1.00 52.75 192 LEU A CA 1
ATOM 1490 C C . LEU A 1 192 ? 9.028 14.384 -17.164 1.00 52.75 192 LEU A C 1
ATOM 1492 O O . LEU A 1 192 ? 10.092 14.728 -17.673 1.00 52.75 192 LEU A O 1
ATOM 1496 N N . GLN A 1 193 ? 7.978 13.993 -17.895 1.00 54.09 193 GLN A N 1
ATOM 1497 C CA . GLN A 1 193 ? 7.971 14.013 -19.365 1.00 54.09 193 GLN A CA 1
ATOM 1498 C C . GLN A 1 193 ? 8.145 15.439 -19.903 1.00 54.09 193 GLN A C 1
ATOM 1500 O O . GLN A 1 193 ? 9.015 15.676 -20.737 1.00 54.09 193 GLN A O 1
ATOM 1505 N N . GLN A 1 194 ? 7.425 16.414 -19.342 1.00 55.09 194 GLN A N 1
ATOM 1506 C CA . GLN A 1 194 ? 7.540 17.825 -19.731 1.00 55.09 194 GLN A CA 1
ATOM 1507 C C . GLN A 1 194 ? 8.929 18.421 -19.440 1.00 55.09 194 GLN A C 1
ATOM 1509 O O . GLN A 1 194 ? 9.439 19.222 -20.225 1.00 55.09 194 GLN A O 1
ATOM 1514 N N . GLU A 1 195 ? 9.586 18.023 -18.344 1.00 55.06 195 GLU A N 1
ATOM 1515 C CA . GLU A 1 195 ? 10.969 18.440 -18.064 1.00 55.06 195 GLU A CA 1
ATOM 1516 C C . GLU A 1 195 ? 11.984 17.886 -19.068 1.00 55.06 195 GLU A C 1
ATOM 1518 O O . GLU A 1 195 ? 12.986 18.551 -19.341 1.00 55.06 195 GLU A O 1
ATOM 1523 N N . GLN A 1 196 ? 11.770 16.670 -19.573 1.00 56.44 196 GLN A N 1
ATOM 1524 C CA . GLN A 1 196 ? 12.664 16.039 -20.544 1.00 56.44 196 GLN A CA 1
ATOM 1525 C C . GLN A 1 196 ? 12.430 16.579 -21.955 1.00 56.44 196 GLN A C 1
ATOM 1527 O O . GLN A 1 196 ? 13.395 16.893 -22.642 1.00 56.44 196 GLN A O 1
ATOM 1532 N N . GLU A 1 197 ? 11.177 16.794 -22.353 1.00 55.88 197 GLU A N 1
ATOM 1533 C CA . GLU A 1 197 ? 10.829 17.435 -23.629 1.00 55.88 197 GLU A CA 1
ATOM 1534 C C . GLU A 1 197 ? 11.312 18.896 -23.692 1.00 55.88 197 GLU A C 1
ATOM 1536 O O . GLU A 1 197 ? 11.753 19.367 -24.739 1.00 55.88 197 GLU A O 1
ATOM 1541 N N . GLY A 1 198 ? 11.315 19.605 -22.556 1.00 53.31 198 GLY A N 1
ATOM 1542 C CA . GLY A 1 198 ? 11.890 20.950 -22.432 1.00 53.31 198 GLY A CA 1
ATOM 1543 C C . GLY A 1 198 ? 13.425 20.994 -22.431 1.00 53.31 198 GLY A C 1
ATOM 1544 O O . GLY A 1 198 ? 14.011 22.069 -22.573 1.00 53.31 198 GLY A O 1
ATOM 1545 N N . ARG A 1 199 ? 14.096 19.844 -22.287 1.00 50.78 199 ARG A N 1
ATOM 1546 C CA . ARG A 1 199 ? 15.547 19.676 -22.449 1.00 50.78 199 ARG A CA 1
ATOM 1547 C C . ARG A 1 199 ? 15.805 18.973 -23.782 1.00 50.78 199 ARG A C 1
ATOM 1549 O O . ARG A 1 199 ? 16.118 17.789 -23.812 1.00 50.78 199 ARG A O 1
ATOM 1556 N N . GLY A 1 200 ? 15.661 19.707 -24.887 1.00 40.50 200 GLY A N 1
ATOM 1557 C CA . GLY A 1 200 ? 16.039 19.212 -26.216 1.00 40.50 200 GLY A CA 1
ATOM 1558 C C . GLY A 1 200 ? 17.470 18.639 -26.243 1.00 40.50 200 GLY A C 1
ATOM 1559 O O . GLY A 1 200 ? 18.277 18.965 -25.367 1.00 40.50 200 GLY A O 1
ATOM 1560 N N . PRO A 1 201 ? 17.799 17.779 -27.225 1.00 37.03 201 PRO A N 1
ATOM 1561 C CA . PRO A 1 201 ? 19.046 17.025 -27.229 1.00 37.03 201 PRO A CA 1
ATOM 1562 C C . PRO A 1 201 ? 20.243 17.976 -27.207 1.00 37.03 201 PRO A C 1
ATOM 1564 O O . PRO A 1 201 ? 20.418 18.796 -28.110 1.00 37.03 201 PRO A O 1
ATOM 1567 N N . THR A 1 202 ? 21.082 17.861 -26.179 1.00 40.84 202 THR A N 1
ATOM 1568 C CA . THR A 1 202 ? 22.396 18.498 -26.178 1.00 40.84 202 THR A CA 1
ATOM 1569 C C . THR A 1 202 ? 23.231 17.786 -27.237 1.00 40.84 202 THR A C 1
ATOM 1571 O O . THR A 1 202 ? 23.685 16.663 -27.027 1.00 40.84 202 THR A O 1
ATOM 1574 N N . LEU A 1 203 ? 23.366 18.413 -28.405 1.00 34.47 203 LEU A N 1
ATOM 1575 C CA . LEU A 1 203 ? 24.315 17.996 -29.430 1.00 34.47 203 LEU A CA 1
ATOM 1576 C C . LEU A 1 203 ? 25.723 18.056 -28.815 1.00 34.47 203 LEU A C 1
ATOM 1578 O O . LEU A 1 203 ? 26.156 19.126 -28.380 1.00 34.47 203 LEU A O 1
ATOM 1582 N N . HIS A 1 204 ? 26.380 16.899 -28.726 1.00 36.03 204 HIS A N 1
ATOM 1583 C CA . HIS A 1 204 ? 27.820 16.790 -28.499 1.00 36.03 204 HIS A CA 1
ATOM 1584 C C . HIS A 1 204 ? 28.569 16.962 -29.819 1.00 36.03 204 HIS A C 1
ATOM 1586 O O . HIS A 1 204 ? 28.068 16.440 -30.842 1.00 36.03 204 HIS A O 1
#

Foldseek 3Di:
DALCCVVVVVVDDDDDPDPVCVVVVVPQPCALQADPVQVSVLCVQQLDFLRQKFKFKDFLLVLLLQEDDDDDVVVLVVLLVCVVVSPHDHHFKEWEWEDALAQEIETADIDCNSVSVSQCVVPNRRNMGIYIYGYDQDHNQGGARPLQCDPPGPRHSVVVVGDHHQKYAHNVRPDIDGDTDGPPCVPSVVSVVVSVVVVPDDDD

Secondary structure (DSSP, 8-state):
--HHHHHTTTTSSS--SHHHHHHHHTT-TTGGGB-HHHHHHHHHHHHSTT--EEEEEEEHHHHHHHSPS---HHHHHHHHHHHHHTPPBSS--EEEEEE-SEEEEEEEEEE-HHHHHHHHHHH-TT-EEEEEEEE-S-SSS----GGG-STT-TT-TGGGT-EEEEEEE-TTSS-EEEPPPBSSHHHHHHHHHHHHHTS-----

Radius of gyration: 18.3 Å; chains: 1; bounding box: 46×45×52 Å

Organism: NCBI:txid299255